Protein AF-A0A8D8PVN8-F1 (afdb_monomer_lite)

Secondary structure (DSSP, 8-state):
-HHHHHHHHHHHHHHHHHHHHHH-TTS-HHHHHHHTT-------HHHHHHHHHHHT---SSHHHHHHHHHH---SSSPPPP---HHHHHHHHHH-TT----S-------------TT-THHHHHHHHHHHHHHTTHHHHHHHHHHHS-TT------GGGGSSS--HHHHHHHHHHHHHHHHHHHHHHHHHHHHHHHH-HHHHHHHHHHHHHHHHHHHHHHHHHHHHHHHHHHHHHHTTSSSS------------

pLDDT: mean 79.77, std 16.35, range [36.5, 97.56]

Organism: NCBI:txid428564

Radius of gyration: 53.45 Å; chains: 1; bounding box: 132×106×139 Å

InterPro domains:
  IPR001320 Ionotropic glutamate receptor, C-terminal [SM00079] (2-147)
  IPR015683 Ionotropic glutamate receptor [PTHR18966] (47-208)

Sequence (254 aa):
MTYFQRMADIEGRFYEIWKDMSLNDSLSDVERAKLAVWDYPVSDKYTKMWQAMKEAKLPNTLDEAVQRVRDSKSSSEGFGYLGDATDIRYLVMTNCDLQMVGDEFSRKPYAIAVQQGSPLKDQFNNAILLLLNKRKLEKLKETWWNQNPEKKKCDKQDNQTDGISIHNIGGVFIVIFVGIALACVTLAFEYWWYKYKNPQLNEFAANKQNIDEFNRKMKISAISDFENVRNRHHYQSNFSKKGSLPPVSDQWLQ

Foldseek 3Di:
DVPLVVVLVVVVVVVVVLCCLQVVPVDDPVSNVVSPPDPDPPPSVSNVVVVVCVVVDDDPDPVVLVVQQVVQPDPVPGDDDDDDPVVLLVCVQLDVVDDDDDDDPDDDDDDDDDDPPDPVVVVVVVVVVVCVVVCVVVVVVCCVNVVDPSGDDHPPPVVVPPDDDCVNCVVVVVVVVVVVVVVVVVVVVVVVCCVVVPPPVVVVVVVVVVVVVVVVVVVVVVVVVVVVVVVVVVVVVVVPPDDDDDDDDDDDDD

Structure (mmCIF, N/CA/C/O backbone):
data_AF-A0A8D8PVN8-F1
#
_entry.id   AF-A0A8D8PVN8-F1
#
loop_
_atom_site.group_PDB
_atom_site.id
_atom_site.type_symbol
_atom_site.label_atom_id
_atom_site.label_alt_id
_atom_site.label_comp_id
_atom_site.label_asym_id
_atom_site.label_entity_id
_atom_site.label_seq_id
_atom_site.pdbx_PDB_ins_code
_atom_site.Cartn_x
_atom_site.Cartn_y
_atom_site.Cartn_z
_atom_site.occupancy
_atom_site.B_iso_or_equiv
_atom_site.auth_seq_id
_atom_site.auth_comp_id
_atom_site.auth_asym_id
_atom_site.auth_atom_id
_atom_site.pdbx_PDB_model_num
ATOM 1 N N . MET A 1 1 ? 8.095 -9.278 -8.856 1.00 69.94 1 MET A N 1
ATOM 2 C CA . MET A 1 1 ? 9.178 -8.917 -7.904 1.00 69.94 1 MET A CA 1
ATOM 3 C C . MET A 1 1 ? 10.497 -8.431 -8.527 1.00 69.94 1 MET A C 1
ATOM 5 O O . MET A 1 1 ? 11.407 -8.070 -7.792 1.00 69.94 1 MET A O 1
ATOM 9 N N . THR A 1 2 ? 10.621 -8.307 -9.853 1.00 84.94 2 THR A N 1
ATOM 10 C CA . THR A 1 2 ? 11.872 -7.872 -10.520 1.00 84.94 2 THR A CA 1
ATOM 11 C C . THR A 1 2 ? 12.309 -6.433 -10.211 1.00 84.94 2 THR A C 1
ATOM 13 O O . THR A 1 2 ? 13.460 -6.085 -10.453 1.00 84.94 2 THR A O 1
ATOM 16 N N . TYR A 1 3 ? 11.416 -5.591 -9.679 1.00 88.62 3 TYR A N 1
ATOM 17 C CA . TYR A 1 3 ? 11.728 -4.211 -9.295 1.00 88.62 3 TYR A CA 1
ATOM 18 C C . TYR A 1 3 ? 12.816 -4.146 -8.215 1.00 88.62 3 TYR A C 1
ATOM 20 O O . TYR A 1 3 ? 13.859 -3.542 -8.441 1.00 88.62 3 TYR A O 1
ATOM 28 N N . PHE A 1 4 ? 12.604 -4.818 -7.079 1.00 90.44 4 PHE A N 1
ATOM 29 C CA . PHE A 1 4 ? 13.535 -4.782 -5.949 1.00 90.44 4 PHE A CA 1
ATOM 30 C C . PHE A 1 4 ? 14.872 -5.438 -6.272 1.00 90.44 4 PHE A C 1
ATOM 32 O O . PHE A 1 4 ? 15.910 -4.915 -5.891 1.00 90.44 4 PHE A O 1
ATOM 39 N N . GLN A 1 5 ? 14.855 -6.519 -7.055 1.00 91.88 5 GLN A N 1
ATOM 40 C CA . GLN A 1 5 ? 16.078 -7.140 -7.553 1.00 91.88 5 GLN A CA 1
ATOM 41 C C . GLN A 1 5 ? 16.911 -6.165 -8.394 1.00 91.88 5 GLN A C 1
ATOM 43 O O . GLN A 1 5 ? 18.120 -6.083 -8.210 1.00 91.88 5 GLN A O 1
ATOM 48 N N . ARG A 1 6 ? 16.277 -5.417 -9.309 1.00 92.81 6 ARG A N 1
ATOM 49 C CA . ARG A 1 6 ? 16.977 -4.424 -10.136 1.00 92.81 6 ARG A CA 1
ATOM 50 C C . ARG A 1 6 ? 17.489 -3.256 -9.306 1.00 92.81 6 ARG A C 1
ATOM 52 O O . ARG A 1 6 ? 18.604 -2.820 -9.534 1.00 92.81 6 ARG A O 1
ATOM 59 N N . MET A 1 7 ? 16.696 -2.759 -8.358 1.00 91.44 7 MET A N 1
ATOM 60 C CA . MET A 1 7 ? 17.130 -1.668 -7.481 1.00 91.44 7 MET A CA 1
ATOM 61 C C . MET A 1 7 ? 18.317 -2.083 -6.606 1.00 91.44 7 MET A C 1
ATOM 63 O O . MET A 1 7 ? 19.267 -1.320 -6.497 1.00 91.44 7 MET A O 1
ATOM 67 N N . ALA A 1 8 ? 18.306 -3.303 -6.062 1.00 92.69 8 ALA A N 1
ATOM 68 C CA . ALA A 1 8 ? 19.438 -3.849 -5.317 1.00 92.69 8 ALA A CA 1
ATOM 69 C C . ALA A 1 8 ? 20.689 -4.037 -6.201 1.00 92.69 8 ALA A C 1
ATOM 71 O O . ALA A 1 8 ? 21.786 -3.700 -5.774 1.00 92.69 8 ALA A O 1
ATOM 72 N N . ASP A 1 9 ? 20.543 -4.518 -7.446 1.00 92.88 9 ASP A N 1
ATOM 73 C CA . ASP A 1 9 ? 21.675 -4.618 -8.390 1.00 92.88 9 ASP A CA 1
ATOM 74 C C . ASP A 1 9 ? 22.255 -3.238 -8.732 1.00 92.88 9 ASP A C 1
ATOM 76 O O . ASP A 1 9 ? 23.467 -3.064 -8.811 1.00 92.88 9 ASP A O 1
ATOM 80 N N . ILE A 1 10 ? 21.389 -2.237 -8.897 1.00 91.19 10 ILE A N 1
ATOM 81 C CA . ILE A 1 10 ? 21.792 -0.854 -9.158 1.00 91.19 10 ILE A CA 1
ATOM 82 C C . ILE A 1 10 ? 22.534 -0.264 -7.951 1.00 91.19 10 ILE A C 1
ATOM 84 O O . ILE A 1 10 ? 23.607 0.302 -8.143 1.00 91.19 10 ILE A O 1
ATOM 88 N N . GLU A 1 11 ? 22.012 -0.422 -6.729 1.00 90.25 11 GLU A N 1
ATOM 89 C CA . GLU A 1 11 ? 22.706 -0.005 -5.498 1.00 90.25 11 GLU A CA 1
ATOM 90 C C . GLU A 1 11 ? 24.090 -0.659 -5.398 1.00 90.25 11 GLU A C 1
ATOM 92 O O . GLU A 1 11 ? 25.082 0.039 -5.189 1.00 90.25 11 GLU A O 1
ATOM 97 N N . GLY A 1 12 ? 24.174 -1.972 -5.637 1.00 88.81 12 GLY A N 1
ATOM 98 C CA . GLY A 1 12 ? 25.439 -2.705 -5.635 1.00 88.81 12 GLY A CA 1
ATOM 99 C C . GLY A 1 12 ? 26.424 -2.193 -6.689 1.00 88.81 12 GLY A C 1
ATOM 100 O O . GLY A 1 12 ? 27.595 -1.985 -6.390 1.00 88.81 12 GLY A O 1
ATOM 101 N N . ARG A 1 13 ? 25.962 -1.909 -7.912 1.00 88.94 13 ARG A N 1
ATOM 102 C CA . ARG A 1 13 ? 26.812 -1.328 -8.966 1.00 88.94 13 ARG A CA 1
ATOM 103 C C . ARG A 1 13 ? 27.322 0.059 -8.600 1.00 88.94 13 ARG A C 1
ATOM 105 O O . ARG A 1 13 ? 28.493 0.340 -8.828 1.00 88.94 13 ARG A O 1
ATOM 112 N N . PHE A 1 14 ? 26.471 0.921 -8.049 1.00 86.62 14 PHE A N 1
ATOM 113 C CA . PHE A 1 14 ? 26.904 2.246 -7.610 1.00 86.62 14 PHE A CA 1
ATOM 114 C C . PHE A 1 14 ? 27.913 2.165 -6.465 1.00 86.62 14 PHE A C 1
ATOM 116 O O . PHE A 1 14 ? 28.892 2.908 -6.479 1.00 86.62 14 PHE A O 1
ATOM 123 N N . TYR A 1 15 ? 27.722 1.231 -5.530 1.00 84.25 15 TYR A N 1
ATOM 124 C CA . TYR A 1 15 ? 28.690 0.961 -4.471 1.00 84.25 15 TYR A CA 1
ATOM 125 C C . TYR A 1 15 ? 30.052 0.537 -5.038 1.00 84.25 15 TYR A C 1
ATOM 127 O O . TYR A 1 15 ? 31.077 1.096 -4.655 1.00 84.25 15 TYR A O 1
ATOM 135 N N . GLU A 1 16 ? 30.073 -0.392 -5.997 1.00 84.69 16 GLU A N 1
ATOM 136 C CA . GLU A 1 16 ? 31.310 -0.835 -6.652 1.00 84.69 16 GLU A CA 1
ATOM 137 C C . GLU A 1 16 ? 32.007 0.298 -7.421 1.00 84.69 16 GLU A C 1
ATOM 139 O O . GLU A 1 16 ? 33.221 0.449 -7.315 1.00 84.69 16 GLU A O 1
ATOM 144 N N . ILE A 1 17 ? 31.250 1.135 -8.140 1.00 84.50 17 ILE A N 1
ATOM 145 C CA . ILE A 1 17 ? 31.788 2.305 -8.854 1.00 84.50 17 ILE A CA 1
ATOM 146 C C . ILE A 1 17 ? 32.397 3.311 -7.870 1.00 84.50 17 ILE A C 1
ATOM 148 O O . ILE A 1 17 ? 33.505 3.795 -8.085 1.00 84.50 17 ILE A O 1
ATOM 152 N N . TRP A 1 18 ? 31.696 3.620 -6.776 1.00 79.94 18 TRP A N 1
ATOM 153 C CA . TRP A 1 18 ? 32.213 4.507 -5.734 1.00 79.94 18 TRP A CA 1
ATOM 154 C C . TRP A 1 18 ? 33.486 3.947 -5.092 1.00 79.94 18 TRP A C 1
ATOM 156 O O . TRP A 1 18 ? 34.461 4.678 -4.904 1.00 79.94 18 TRP A O 1
ATOM 166 N N . LYS A 1 19 ? 33.502 2.645 -4.802 1.00 79.00 19 LYS A N 1
ATOM 167 C CA . LYS A 1 19 ? 34.656 1.943 -4.238 1.00 79.00 19 LYS A CA 1
ATOM 168 C C . LYS A 1 19 ? 35.871 2.030 -5.165 1.00 79.00 19 LYS A C 1
ATOM 170 O O . LYS A 1 19 ? 36.956 2.348 -4.694 1.00 79.00 19 LYS A O 1
ATOM 175 N N . ASP A 1 20 ? 35.693 1.807 -6.466 1.00 81.00 20 ASP A N 1
ATOM 176 C CA . ASP A 1 20 ? 36.777 1.920 -7.450 1.00 81.00 20 ASP A CA 1
ATOM 177 C C . ASP A 1 20 ? 37.286 3.366 -7.571 1.00 81.00 20 ASP A C 1
ATOM 179 O O . ASP A 1 20 ? 38.482 3.611 -7.501 1.00 81.00 20 ASP A O 1
ATOM 183 N N . MET A 1 21 ? 36.404 4.367 -7.632 1.00 74.00 21 MET A N 1
ATOM 184 C CA . MET A 1 21 ? 36.834 5.773 -7.700 1.00 74.00 21 MET A CA 1
ATOM 185 C C . MET A 1 21 ? 37.569 6.259 -6.440 1.00 74.00 21 MET A C 1
ATOM 187 O O . MET A 1 21 ? 38.409 7.153 -6.536 1.00 74.00 21 MET A O 1
ATOM 191 N N . SER A 1 22 ? 37.240 5.714 -5.264 1.00 72.12 22 SER A N 1
ATOM 192 C CA . SER A 1 22 ? 37.797 6.155 -3.977 1.00 72.12 22 SER A CA 1
ATOM 193 C C . SER A 1 22 ? 39.044 5.382 -3.540 1.00 72.12 22 SER A C 1
ATOM 195 O O . SER A 1 22 ? 39.928 5.978 -2.927 1.00 72.12 22 SER A O 1
ATOM 197 N N . LEU A 1 23 ? 39.134 4.084 -3.852 1.00 71.75 23 LEU A N 1
ATOM 198 C CA . LEU A 1 23 ? 40.207 3.191 -3.391 1.00 71.75 23 LEU A CA 1
ATOM 199 C C . LEU A 1 23 ? 41.198 2.785 -4.491 1.00 71.75 23 LEU A C 1
ATOM 201 O O . LEU A 1 23 ? 42.119 2.015 -4.224 1.00 71.75 23 LEU A O 1
ATOM 205 N N . ASN A 1 24 ? 41.030 3.255 -5.728 1.00 73.00 24 ASN A N 1
ATOM 206 C CA . ASN A 1 24 ? 41.977 2.949 -6.794 1.00 73.00 24 ASN A CA 1
ATOM 207 C C . ASN A 1 24 ? 43.274 3.774 -6.650 1.00 73.00 24 ASN A C 1
ATOM 209 O O . ASN A 1 24 ? 43.326 4.976 -6.925 1.00 73.00 24 ASN A O 1
ATOM 213 N N . ASP A 1 25 ? 44.345 3.090 -6.237 1.00 66.38 25 ASP A N 1
ATOM 214 C CA . ASP A 1 25 ? 45.683 3.646 -5.987 1.00 66.38 25 ASP A CA 1
ATOM 215 C C . ASP A 1 25 ? 46.488 3.983 -7.251 1.00 66.38 25 ASP A C 1
ATOM 217 O O . ASP A 1 25 ? 47.560 4.578 -7.158 1.00 66.38 25 ASP A O 1
ATOM 221 N N . SER A 1 26 ? 45.982 3.636 -8.439 1.00 76.50 26 SER A N 1
ATOM 222 C CA . SER A 1 26 ? 46.652 3.942 -9.712 1.00 76.50 26 SER A CA 1
ATOM 223 C C . SER A 1 26 ? 46.432 5.377 -10.217 1.00 76.50 26 SER A C 1
ATOM 225 O O . SER A 1 26 ? 47.079 5.788 -11.180 1.00 76.50 26 SER A O 1
ATOM 227 N N . LEU A 1 27 ? 45.543 6.146 -9.577 1.00 70.62 27 LEU A N 1
ATOM 228 C CA . LEU A 1 27 ? 45.218 7.529 -9.942 1.00 70.62 27 LEU A CA 1
ATOM 229 C C . LEU A 1 27 ? 46.193 8.536 -9.312 1.00 70.62 27 LEU A C 1
ATOM 231 O O . LEU A 1 27 ? 46.575 8.400 -8.149 1.00 70.62 27 LEU A O 1
ATOM 235 N N . SER A 1 2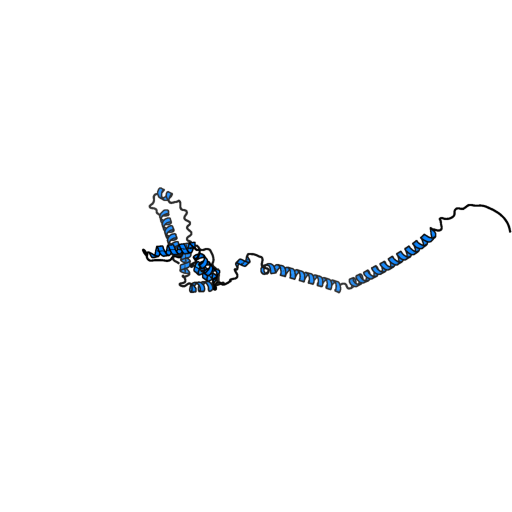8 ? 46.560 9.586 -10.058 1.00 75.56 28 SER A N 1
ATOM 236 C CA . SER A 1 28 ? 47.400 10.668 -9.525 1.00 75.56 28 SER A CA 1
ATOM 237 C C . SER A 1 28 ? 46.660 11.491 -8.460 1.00 75.56 28 SER A C 1
ATOM 239 O O . SER A 1 28 ? 45.435 11.623 -8.499 1.00 75.56 28 SER A O 1
ATOM 241 N N . ASP A 1 29 ? 47.390 12.110 -7.525 1.00 72.94 29 ASP A N 1
ATOM 242 C CA . ASP A 1 29 ? 46.793 12.868 -6.410 1.00 72.94 29 ASP A CA 1
ATOM 243 C C . ASP A 1 29 ? 45.851 13.999 -6.874 1.00 72.94 29 ASP A C 1
ATOM 245 O O . ASP A 1 29 ? 44.859 14.308 -6.213 1.00 72.94 29 ASP A O 1
ATOM 249 N N . VAL A 1 30 ? 46.113 14.581 -8.051 1.00 76.25 30 VAL A N 1
ATOM 250 C CA . VAL A 1 30 ? 45.282 15.635 -8.660 1.00 76.25 30 VAL A CA 1
ATOM 251 C C . VAL A 1 30 ? 43.980 15.075 -9.245 1.00 76.25 30 VAL A C 1
ATOM 253 O O . VAL A 1 30 ? 42.943 15.737 -9.192 1.00 76.25 30 VAL A O 1
ATOM 256 N N . GLU A 1 31 ? 44.008 13.866 -9.804 1.00 74.12 31 GLU A N 1
ATOM 257 C CA . GLU A 1 31 ? 42.817 13.179 -10.324 1.00 74.12 31 GLU A CA 1
ATOM 258 C C . GLU A 1 31 ? 41.945 12.663 -9.181 1.00 74.12 31 GLU A C 1
ATOM 260 O O . GLU A 1 31 ? 40.728 12.848 -9.202 1.00 74.12 31 GLU A O 1
ATOM 265 N N . ARG A 1 32 ? 42.576 12.132 -8.129 1.00 69.44 32 ARG A N 1
ATOM 266 C CA . ARG A 1 32 ? 41.912 11.717 -6.891 1.00 69.44 32 ARG A CA 1
ATOM 267 C C . ARG A 1 32 ? 41.195 12.891 -6.215 1.00 69.44 32 ARG A C 1
ATOM 269 O O . ARG A 1 32 ? 40.030 12.768 -5.845 1.00 69.44 32 ARG A O 1
ATOM 276 N N . ALA A 1 33 ? 41.836 14.060 -6.133 1.00 69.81 33 ALA A N 1
ATOM 277 C CA . ALA A 1 33 ? 41.239 15.264 -5.546 1.00 69.81 33 ALA A CA 1
ATOM 278 C C . ALA A 1 33 ? 40.006 15.779 -6.317 1.00 69.81 33 ALA A C 1
ATOM 280 O O . ALA A 1 33 ? 39.096 16.342 -5.712 1.00 69.81 33 ALA A O 1
ATOM 281 N N . LYS A 1 34 ? 39.938 15.561 -7.640 1.00 68.56 34 LYS A N 1
ATOM 282 C CA . LYS A 1 34 ? 38.762 15.909 -8.463 1.00 68.56 34 LYS A CA 1
ATOM 283 C C . LYS A 1 34 ? 37.580 14.954 -8.264 1.00 68.56 34 LYS A C 1
ATOM 285 O O . LYS A 1 34 ? 36.451 15.331 -8.566 1.00 68.56 34 LYS A O 1
ATOM 290 N N . LEU A 1 35 ? 37.836 13.742 -7.773 1.00 69.06 35 LEU A N 1
ATOM 291 C CA . LEU A 1 35 ? 36.833 12.699 -7.533 1.00 69.06 35 LEU A CA 1
ATOM 292 C C . LEU A 1 35 ? 36.341 12.663 -6.075 1.00 69.06 35 LEU A C 1
ATOM 294 O O . LEU A 1 35 ? 35.269 12.124 -5.807 1.00 69.06 35 LEU A O 1
ATOM 298 N N . ALA A 1 36 ? 37.070 13.290 -5.147 1.00 60.78 36 ALA A N 1
ATOM 299 C CA . ALA A 1 36 ? 36.822 13.284 -3.700 1.00 60.78 36 ALA A CA 1
ATOM 300 C C . ALA A 1 36 ? 35.580 14.078 -3.220 1.00 60.78 36 ALA A C 1
ATOM 302 O O . ALA A 1 36 ? 35.466 14.383 -2.038 1.00 60.78 36 ALA A O 1
ATOM 303 N N . VAL A 1 37 ? 34.645 14.429 -4.110 1.00 58.94 37 VAL A N 1
ATOM 304 C CA . VAL A 1 37 ? 33.483 15.297 -3.807 1.00 58.94 37 VAL A CA 1
ATOM 305 C C . VAL A 1 37 ? 32.184 14.506 -3.581 1.00 58.94 37 VAL A C 1
ATOM 307 O O . VAL A 1 37 ? 31.113 15.086 -3.430 1.00 58.94 37 VAL A O 1
ATOM 310 N N . TRP A 1 38 ? 32.244 13.177 -3.499 1.00 62.06 38 TRP A N 1
ATOM 311 C CA . TRP A 1 38 ? 31.067 12.374 -3.169 1.00 62.06 38 TRP A CA 1
ATOM 312 C C . TRP A 1 38 ? 31.170 11.812 -1.752 1.00 62.06 38 TRP A C 1
ATOM 314 O O . TRP A 1 38 ? 31.685 10.713 -1.545 1.00 62.06 38 TRP A O 1
ATOM 324 N N . ASP A 1 39 ? 30.604 12.543 -0.787 1.00 54.31 39 ASP A N 1
ATOM 325 C CA . ASP A 1 39 ? 30.014 11.908 0.391 1.00 54.31 39 ASP A CA 1
ATOM 326 C C . ASP A 1 39 ? 28.935 10.963 -0.140 1.00 54.31 39 ASP A C 1
ATOM 328 O O . ASP A 1 39 ? 27.880 11.403 -0.599 1.00 54.31 39 ASP A O 1
ATOM 332 N N . TYR A 1 40 ? 29.214 9.663 -0.161 1.00 60.59 40 TYR A N 1
ATOM 333 C CA . TYR A 1 40 ? 28.256 8.659 -0.608 1.00 60.59 40 TYR A CA 1
ATOM 334 C C . TYR A 1 40 ? 27.620 7.974 0.603 1.00 60.59 40 TYR A C 1
ATOM 336 O O . TYR A 1 40 ? 28.105 6.936 1.051 1.00 60.59 40 TYR A O 1
ATOM 344 N N . PRO A 1 41 ? 26.508 8.502 1.143 1.00 62.22 41 PRO A N 1
ATOM 345 C CA . PRO A 1 41 ? 25.634 7.748 2.012 1.00 62.22 41 PRO A CA 1
ATOM 346 C C . PRO A 1 41 ? 24.457 7.236 1.175 1.00 62.22 41 PRO A C 1
ATOM 348 O O . PRO A 1 41 ? 23.313 7.636 1.399 1.00 62.22 41 PRO A O 1
ATOM 351 N N . VAL A 1 42 ? 24.687 6.360 0.188 1.00 62.69 42 VAL A N 1
ATOM 352 C CA . VAL A 1 42 ? 23.555 5.546 -0.277 1.00 62.69 42 VAL A CA 1
ATOM 353 C C . VAL A 1 42 ? 23.237 4.595 0.853 1.00 62.69 42 VAL A C 1
ATOM 355 O O . VAL A 1 42 ? 23.999 3.699 1.194 1.00 62.69 42 VAL A O 1
ATOM 358 N N . SER A 1 43 ? 22.098 4.839 1.482 1.00 70.56 43 SER A N 1
ATOM 359 C CA . SER A 1 43 ? 21.474 3.840 2.323 1.00 70.56 43 SER A CA 1
ATOM 360 C C . SER A 1 43 ? 21.290 2.569 1.489 1.00 70.56 43 SER A C 1
ATOM 362 O O . SER A 1 43 ? 20.607 2.645 0.469 1.00 70.56 43 SER A O 1
ATOM 364 N N . ASP A 1 44 ? 21.829 1.429 1.937 1.00 82.31 44 ASP A N 1
ATOM 365 C CA . ASP A 1 44 ? 21.608 0.086 1.357 1.00 82.31 44 ASP A CA 1
ATOM 366 C C . ASP A 1 44 ? 20.160 -0.386 1.566 1.00 82.31 44 ASP A C 1
ATOM 368 O O . ASP A 1 44 ? 19.873 -1.424 2.175 1.00 82.31 44 ASP A O 1
ATOM 372 N N . LYS A 1 45 ? 19.204 0.442 1.158 1.00 89.19 45 LYS A N 1
ATOM 373 C CA . LYS A 1 45 ? 17.796 0.279 1.474 1.00 89.19 45 LYS A CA 1
ATOM 374 C C . LYS A 1 45 ? 17.238 -0.874 0.661 1.00 89.19 45 LYS A C 1
ATOM 376 O O . LYS A 1 45 ? 16.666 -1.801 1.235 1.00 89.19 45 LYS A O 1
ATOM 381 N N . TYR A 1 46 ? 17.404 -0.840 -0.660 1.00 91.06 46 TYR A N 1
ATOM 382 C CA . TYR A 1 46 ? 16.849 -1.872 -1.528 1.00 91.06 46 TYR A CA 1
ATOM 383 C C . TYR A 1 46 ? 17.605 -3.191 -1.399 1.00 91.06 46 TYR A C 1
ATOM 385 O O . TYR A 1 46 ? 16.977 -4.246 -1.473 1.00 91.06 46 TYR A O 1
ATOM 393 N N . THR A 1 47 ? 18.905 -3.146 -1.119 1.00 91.25 47 THR A N 1
ATOM 394 C CA . THR A 1 47 ? 19.739 -4.325 -0.864 1.00 91.25 47 THR A CA 1
ATOM 395 C C . THR A 1 47 ? 19.269 -5.080 0.380 1.00 91.25 47 THR A C 1
ATOM 397 O O . THR A 1 47 ? 18.957 -6.270 0.287 1.00 91.25 47 THR A O 1
ATOM 400 N N . LYS A 1 48 ? 19.100 -4.389 1.518 1.00 92.44 48 LYS A N 1
ATOM 401 C CA . LYS A 1 48 ? 18.578 -4.998 2.756 1.00 92.44 48 LYS A CA 1
ATOM 402 C C . LYS A 1 48 ? 17.147 -5.506 2.590 1.00 92.44 48 LYS A C 1
ATOM 404 O O . LYS A 1 48 ? 16.842 -6.626 2.993 1.00 92.44 48 LYS A O 1
ATOM 409 N N . MET A 1 49 ? 16.275 -4.724 1.948 1.00 91.62 49 MET A N 1
ATOM 410 C CA . MET A 1 49 ? 14.898 -5.151 1.670 1.00 91.62 49 MET A CA 1
ATOM 411 C C . MET A 1 49 ? 14.858 -6.407 0.793 1.00 91.62 49 MET A C 1
ATOM 413 O O . MET A 1 49 ? 14.084 -7.325 1.053 1.00 91.62 49 MET A O 1
ATOM 417 N N . TRP A 1 50 ? 15.683 -6.465 -0.253 1.00 92.50 50 TRP A N 1
ATOM 418 C CA . TRP A 1 50 ? 15.743 -7.610 -1.156 1.00 92.50 50 TRP A CA 1
ATOM 419 C C . TRP A 1 50 ? 16.278 -8.864 -0.472 1.00 92.50 50 TRP A C 1
ATOM 421 O O . TRP A 1 50 ? 15.747 -9.951 -0.700 1.00 92.50 50 TRP A O 1
ATOM 431 N N . GLN A 1 51 ? 17.277 -8.718 0.397 1.00 92.69 51 GLN A N 1
ATOM 432 C CA . GLN A 1 51 ? 17.764 -9.816 1.221 1.00 92.69 51 GLN A CA 1
ATOM 433 C C . GLN A 1 51 ? 16.657 -10.353 2.142 1.00 92.69 51 GLN A C 1
ATOM 435 O O . GLN A 1 51 ? 16.369 -11.548 2.097 1.00 92.69 51 GLN A O 1
ATOM 440 N N . ALA A 1 52 ? 15.953 -9.474 2.861 1.00 91.75 52 ALA A N 1
ATOM 441 C CA . ALA A 1 52 ? 14.828 -9.863 3.713 1.00 91.75 52 ALA A CA 1
ATOM 442 C C . ALA A 1 52 ? 13.702 -10.558 2.919 1.00 91.75 52 ALA A C 1
ATOM 444 O O . ALA A 1 52 ? 13.154 -11.565 3.358 1.00 91.75 52 ALA A O 1
ATOM 445 N N . MET A 1 53 ? 13.391 -10.085 1.705 1.00 91.25 53 MET A N 1
ATOM 446 C CA . MET A 1 53 ? 12.411 -10.735 0.821 1.00 91.25 53 MET A CA 1
ATOM 447 C C . MET A 1 53 ? 12.829 -12.146 0.388 1.00 91.25 53 MET A C 1
ATOM 449 O O . MET A 1 53 ? 11.971 -13.016 0.226 1.00 91.25 53 MET A O 1
ATOM 453 N N . LYS A 1 54 ? 14.130 -12.390 0.183 1.00 91.06 54 LYS A N 1
ATOM 454 C CA . LYS A 1 54 ? 14.644 -13.731 -0.128 1.00 91.06 54 LYS A CA 1
ATOM 455 C C . LYS A 1 54 ? 14.555 -14.659 1.077 1.00 91.06 54 LYS A C 1
ATOM 457 O O . LYS A 1 54 ? 14.120 -15.797 0.920 1.00 91.06 54 LYS A O 1
ATOM 462 N N . GLU A 1 55 ? 14.941 -14.169 2.252 1.00 91.06 55 GLU A N 1
ATOM 463 C CA . GLU A 1 55 ? 14.883 -14.916 3.513 1.00 91.06 55 GLU A CA 1
ATOM 464 C C . GLU A 1 55 ? 13.437 -15.302 3.867 1.00 91.06 55 GLU A C 1
ATOM 466 O O . GLU A 1 55 ? 13.168 -16.457 4.197 1.00 91.06 55 GLU A O 1
ATOM 471 N N . ALA A 1 56 ? 12.488 -14.377 3.683 1.00 87.38 56 ALA A N 1
ATOM 472 C CA . ALA A 1 56 ? 11.063 -14.587 3.953 1.00 87.38 56 ALA A CA 1
ATOM 473 C C . ALA A 1 56 ? 10.335 -15.488 2.932 1.00 87.38 56 ALA A C 1
ATOM 475 O O . ALA A 1 56 ? 9.211 -15.911 3.194 1.00 87.38 56 ALA A O 1
ATOM 476 N N . LYS A 1 57 ? 10.968 -15.805 1.791 1.00 89.31 57 LYS A N 1
ATOM 477 C CA . LYS A 1 57 ? 10.415 -16.548 0.640 1.00 89.31 57 LYS A CA 1
ATOM 478 C C . LYS A 1 57 ? 9.170 -15.910 0.012 1.00 89.31 57 LYS A C 1
ATOM 480 O O . LYS A 1 57 ? 8.093 -15.821 0.599 1.00 89.31 57 LYS A O 1
ATOM 485 N N . LEU A 1 58 ? 9.287 -15.582 -1.270 1.00 88.56 58 LEU A N 1
ATOM 486 C CA . LEU A 1 58 ? 8.198 -15.003 -2.051 1.00 88.56 58 LEU A CA 1
ATOM 487 C C . LEU A 1 58 ? 7.052 -16.018 -2.257 1.00 88.56 58 LEU A C 1
ATOM 489 O O . LEU A 1 58 ? 7.334 -17.174 -2.580 1.00 88.56 58 LEU A O 1
ATOM 493 N N . PRO A 1 59 ? 5.779 -15.616 -2.083 1.00 90.44 59 PRO A N 1
ATOM 494 C CA . PRO A 1 59 ? 4.632 -16.458 -2.420 1.00 90.44 59 PRO A CA 1
ATOM 495 C C . PRO A 1 59 ? 4.510 -16.615 -3.942 1.00 90.44 59 PRO A C 1
ATOM 497 O O . PRO A 1 59 ? 4.850 -15.696 -4.693 1.00 90.44 59 PRO A O 1
ATOM 500 N N . ASN A 1 60 ? 4.020 -17.770 -4.398 1.00 89.31 60 ASN A N 1
ATOM 501 C CA . ASN A 1 60 ? 3.874 -18.047 -5.832 1.00 89.31 60 ASN A CA 1
ATOM 502 C C . ASN A 1 60 ? 2.537 -17.544 -6.384 1.00 89.31 60 ASN A C 1
ATOM 504 O O . ASN A 1 60 ? 2.456 -17.162 -7.552 1.00 89.31 60 ASN A O 1
ATOM 508 N N . THR A 1 61 ? 1.494 -17.543 -5.551 1.00 92.88 61 THR A N 1
ATOM 509 C CA . THR A 1 61 ? 0.142 -17.104 -5.914 1.00 92.88 61 THR A CA 1
ATOM 510 C C . THR A 1 61 ? -0.357 -16.007 -4.978 1.00 92.88 61 THR A C 1
ATOM 512 O O . THR A 1 61 ? 0.118 -15.854 -3.850 1.00 92.88 61 THR A O 1
ATOM 515 N N . LEU A 1 62 ? -1.328 -15.225 -5.457 1.00 91.94 62 LEU A N 1
ATOM 516 C CA . LEU A 1 62 ? -1.949 -14.164 -4.665 1.00 91.94 62 LEU A CA 1
ATOM 517 C C . LEU A 1 62 ? -2.721 -14.738 -3.468 1.00 91.94 62 LEU A C 1
ATOM 519 O O . LEU A 1 62 ? -2.618 -14.207 -2.368 1.00 91.94 62 LEU A O 1
ATOM 523 N N . ASP A 1 63 ? -3.429 -15.852 -3.656 1.00 92.69 63 ASP A N 1
ATOM 524 C CA . ASP A 1 63 ? -4.210 -16.485 -2.587 1.00 92.69 63 ASP A CA 1
ATOM 525 C C . ASP A 1 63 ? -3.318 -17.008 -1.457 1.00 92.69 63 ASP A C 1
ATOM 527 O O . ASP A 1 63 ? -3.618 -16.802 -0.281 1.00 92.69 63 ASP A O 1
ATOM 531 N N . GLU A 1 64 ? -2.180 -17.621 -1.804 1.00 93.25 64 GLU A N 1
ATOM 532 C CA . GLU A 1 64 ? -1.166 -18.041 -0.832 1.00 93.25 64 GLU A CA 1
ATOM 533 C C . GLU A 1 64 ? -0.624 -16.835 -0.055 1.00 93.25 64 GLU A C 1
ATOM 535 O O . GLU A 1 64 ? -0.460 -16.894 1.164 1.00 93.25 64 GLU A O 1
ATOM 540 N N . ALA A 1 65 ? -0.375 -15.717 -0.744 1.00 92.19 65 ALA A N 1
ATOM 541 C CA . ALA A 1 65 ? 0.084 -14.493 -0.103 1.00 92.19 65 ALA A CA 1
ATOM 542 C C . ALA A 1 65 ? -0.944 -13.952 0.901 1.00 92.19 65 ALA A C 1
ATOM 544 O O . ALA A 1 65 ? -0.578 -13.610 2.023 1.00 92.19 65 ALA A O 1
ATOM 545 N N . VAL A 1 66 ? -2.224 -13.914 0.523 1.00 93.19 66 VAL A N 1
ATOM 546 C CA . VAL A 1 66 ? -3.314 -13.452 1.395 1.00 93.19 66 VAL A CA 1
ATOM 547 C C . VAL A 1 66 ? -3.465 -14.355 2.617 1.00 93.19 66 VAL A C 1
ATOM 549 O O . VAL A 1 66 ? -3.642 -13.850 3.724 1.00 93.19 66 VAL A O 1
ATOM 552 N N . GLN A 1 67 ? -3.360 -15.676 2.449 1.00 91.88 67 GLN A N 1
ATOM 553 C CA . GLN A 1 67 ? -3.388 -16.617 3.572 1.00 91.88 67 GLN A CA 1
ATOM 554 C C . GLN A 1 67 ? -2.236 -16.359 4.547 1.00 91.88 67 GLN A C 1
ATOM 556 O O . GLN A 1 67 ? -2.483 -16.175 5.735 1.00 91.88 67 GLN A O 1
ATOM 561 N N . ARG A 1 68 ? -1.002 -16.205 4.050 1.00 91.19 68 ARG A N 1
ATOM 562 C CA . ARG A 1 68 ? 0.160 -15.894 4.901 1.00 91.19 68 ARG A CA 1
ATOM 563 C C . ARG A 1 68 ? 0.000 -14.586 5.677 1.00 91.19 68 ARG A C 1
ATOM 565 O O . ARG A 1 68 ? 0.350 -14.543 6.852 1.00 91.19 68 ARG A O 1
ATOM 572 N N . VAL A 1 69 ? -0.551 -13.542 5.046 1.00 91.69 69 VAL A N 1
ATOM 573 C CA . VAL A 1 69 ? -0.853 -12.265 5.724 1.00 91.69 69 VAL A CA 1
ATOM 574 C C . VAL A 1 69 ? -1.877 -12.470 6.847 1.00 91.69 69 VAL A C 1
ATOM 576 O O . VAL A 1 69 ? -1.721 -11.913 7.930 1.00 91.69 69 VAL A O 1
ATOM 579 N N . ARG A 1 70 ? -2.914 -13.287 6.617 1.00 90.31 70 ARG A N 1
ATOM 580 C CA . ARG A 1 70 ? -3.952 -13.589 7.620 1.00 90.31 70 ARG A CA 1
ATOM 581 C C . ARG A 1 70 ? -3.432 -14.423 8.789 1.00 90.31 70 ARG A C 1
ATOM 583 O O . ARG A 1 70 ? -3.864 -14.215 9.925 1.00 90.31 70 ARG A O 1
ATOM 590 N N . ASP A 1 71 ? -2.524 -15.351 8.513 1.00 89.00 71 ASP A N 1
ATOM 591 C CA . ASP A 1 71 ? -1.915 -16.207 9.529 1.00 89.00 71 ASP A CA 1
ATOM 592 C C . ASP A 1 71 ? -0.963 -15.404 10.431 1.00 89.00 71 ASP A C 1
ATOM 594 O O . ASP A 1 71 ? -0.885 -15.641 11.641 1.00 89.00 71 ASP A O 1
ATOM 598 N N . SER A 1 72 ? -0.291 -14.388 9.879 1.00 82.56 72 SER A N 1
ATOM 599 C CA . SER A 1 72 ? 0.599 -13.501 10.627 1.00 82.56 72 SER A CA 1
ATOM 600 C C . SER A 1 72 ? -0.170 -12.381 11.345 1.00 82.56 72 SER A C 1
ATOM 602 O O . SER A 1 72 ? -0.313 -11.270 10.842 1.00 82.56 72 SER A O 1
ATOM 604 N N . LYS A 1 73 ? -0.671 -12.659 12.554 1.00 69.31 73 LYS A N 1
ATOM 605 C CA . LYS A 1 73 ? -1.453 -11.684 13.347 1.00 69.31 73 LYS A CA 1
ATOM 606 C C . LYS A 1 73 ? -0.622 -10.679 14.155 1.00 69.31 73 LYS A C 1
ATOM 608 O O . LYS A 1 73 ? -1.193 -9.744 14.711 1.00 69.31 73 LYS A O 1
ATOM 613 N N . SER A 1 74 ? 0.690 -10.881 14.281 1.00 70.75 74 SER A N 1
ATOM 614 C CA . SER A 1 74 ? 1.546 -10.032 15.122 1.00 70.75 74 SER A CA 1
ATOM 615 C C . SER A 1 74 ? 2.200 -8.910 14.321 1.00 70.75 74 SER A C 1
ATOM 617 O O . SER A 1 74 ? 2.752 -9.161 13.258 1.00 70.75 74 SER A O 1
ATOM 619 N N . SER A 1 75 ? 2.217 -7.687 14.856 1.00 62.50 75 SER A N 1
ATOM 620 C CA . SER A 1 75 ? 2.889 -6.533 14.237 1.00 62.50 75 SER A CA 1
ATOM 621 C C . SER A 1 75 ? 4.422 -6.619 14.270 1.00 62.50 75 SER A C 1
ATOM 623 O O . SER A 1 75 ? 5.080 -5.918 13.508 1.00 62.50 75 SER A O 1
ATOM 625 N N . SER A 1 76 ? 5.002 -7.446 15.151 1.00 63.72 76 SER A N 1
ATOM 626 C CA . SER A 1 76 ? 6.461 -7.577 15.323 1.00 63.72 76 SER A CA 1
ATOM 627 C C . SER A 1 76 ? 7.098 -8.647 14.429 1.00 63.72 76 SER A C 1
ATOM 629 O O . SER A 1 76 ? 8.264 -8.524 14.073 1.00 63.72 76 SER A O 1
ATOM 631 N N . GLU A 1 77 ? 6.334 -9.672 14.048 1.00 70.81 77 GLU A N 1
ATOM 632 C CA . GLU A 1 77 ? 6.746 -10.779 13.160 1.00 70.81 77 GLU A CA 1
ATOM 633 C C . GLU A 1 77 ? 5.778 -10.918 11.969 1.00 70.81 77 GLU A C 1
ATOM 635 O O . GLU A 1 77 ? 5.607 -11.986 11.382 1.00 70.81 77 GLU A O 1
ATOM 640 N N . GLY A 1 78 ? 5.077 -9.829 11.651 1.00 78.50 78 GLY A N 1
ATOM 641 C CA . GLY A 1 78 ? 4.009 -9.805 10.661 1.00 78.50 78 GLY A CA 1
ATOM 642 C C . GLY A 1 78 ? 4.532 -9.980 9.244 1.00 78.50 78 GLY A C 1
ATOM 643 O O . GLY A 1 78 ? 5.564 -9.421 8.871 1.00 78.50 78 GLY A O 1
ATOM 644 N N . PHE A 1 79 ? 3.795 -10.723 8.424 1.00 88.75 79 PHE A N 1
ATOM 645 C CA . PHE A 1 79 ? 4.075 -10.850 7.006 1.00 88.75 79 PHE A CA 1
ATOM 646 C C . PHE A 1 79 ? 3.328 -9.754 6.241 1.00 88.75 79 PHE A C 1
ATOM 648 O O . PHE A 1 79 ? 2.100 -9.681 6.250 1.00 88.75 79 PHE A O 1
ATOM 655 N N . GLY A 1 80 ? 4.083 -8.893 5.561 1.00 89.94 80 GLY A N 1
ATOM 656 C CA . GLY A 1 80 ? 3.547 -7.905 4.632 1.00 89.94 80 GLY A CA 1
ATOM 657 C C . GLY A 1 80 ? 3.660 -8.400 3.195 1.00 89.94 80 GLY A C 1
ATOM 658 O O . GLY A 1 80 ? 4.739 -8.804 2.759 1.00 89.94 80 GLY A O 1
ATOM 659 N N . TYR A 1 81 ? 2.568 -8.331 2.437 1.00 91.81 81 TYR A N 1
ATOM 660 C CA . TYR A 1 81 ? 2.594 -8.632 1.008 1.00 91.81 81 TYR A CA 1
ATOM 661 C C . TYR A 1 81 ? 2.769 -7.362 0.171 1.00 91.81 81 TYR A C 1
ATOM 663 O O . TYR A 1 81 ? 2.055 -6.377 0.355 1.00 91.81 81 TYR A O 1
ATOM 671 N N . LEU A 1 82 ? 3.709 -7.404 -0.777 1.00 91.12 82 LEU A N 1
ATOM 672 C CA . LEU A 1 82 ? 3.920 -6.365 -1.782 1.00 91.12 82 LEU A CA 1
ATOM 673 C C . LEU A 1 82 ? 3.582 -6.931 -3.164 1.00 91.12 82 LEU A C 1
ATOM 675 O O . LEU A 1 82 ? 4.110 -7.970 -3.564 1.00 91.12 82 LEU A O 1
ATOM 679 N N . GLY A 1 83 ? 2.753 -6.210 -3.911 1.00 90.56 83 GLY A N 1
ATOM 680 C CA . GLY A 1 83 ? 2.247 -6.612 -5.220 1.00 90.56 83 GLY A CA 1
ATOM 681 C C . GLY A 1 83 ? 1.729 -5.416 -6.016 1.00 90.56 83 GLY A C 1
ATOM 682 O O . GLY A 1 83 ? 1.996 -4.265 -5.661 1.00 90.56 83 GLY A O 1
ATOM 683 N N . ASP A 1 84 ? 1.003 -5.689 -7.097 1.00 91.62 84 ASP A N 1
ATOM 684 C CA . ASP A 1 84 ? 0.420 -4.638 -7.926 1.00 91.62 84 ASP A CA 1
ATOM 685 C C . ASP A 1 84 ? -0.671 -3.883 -7.155 1.00 91.62 84 ASP A C 1
ATOM 687 O O . ASP A 1 84 ? -1.526 -4.464 -6.481 1.00 91.62 84 ASP A O 1
ATOM 691 N N . ALA A 1 85 ? -0.637 -2.553 -7.252 1.00 92.25 85 ALA A N 1
ATOM 692 C CA . ALA A 1 85 ? -1.500 -1.682 -6.459 1.00 92.25 85 ALA A CA 1
ATOM 693 C C . ALA A 1 85 ? -2.994 -1.923 -6.731 1.00 92.25 85 ALA A C 1
ATOM 695 O O . ALA A 1 85 ? -3.811 -1.833 -5.817 1.00 92.25 85 ALA A O 1
ATOM 696 N N . THR A 1 86 ? -3.360 -2.258 -7.972 1.00 92.31 86 THR A N 1
ATOM 697 C CA . THR A 1 86 ? -4.743 -2.586 -8.345 1.00 92.31 86 THR A CA 1
ATOM 698 C C . THR A 1 86 ? -5.234 -3.856 -7.669 1.00 92.31 86 THR A C 1
ATOM 700 O O . THR A 1 86 ? -6.356 -3.867 -7.170 1.00 92.31 86 THR A O 1
ATOM 703 N N . ASP A 1 87 ? -4.398 -4.889 -7.596 1.00 92.88 87 ASP A N 1
ATOM 704 C CA . ASP A 1 87 ? -4.769 -6.181 -7.016 1.00 92.88 87 ASP A CA 1
ATOM 705 C C . ASP A 1 87 ? -4.965 -6.034 -5.508 1.00 92.88 87 ASP A C 1
ATOM 707 O O . ASP A 1 87 ? -5.994 -6.430 -4.961 1.00 92.88 87 ASP A O 1
ATOM 711 N N . ILE A 1 88 ? -4.033 -5.350 -4.838 1.00 93.75 88 ILE A N 1
ATOM 712 C CA . ILE A 1 88 ? -4.143 -5.047 -3.406 1.00 93.75 88 ILE A CA 1
ATOM 713 C C . ILE A 1 88 ? -5.373 -4.174 -3.135 1.00 93.75 88 ILE A C 1
ATOM 715 O O . ILE A 1 88 ? -6.136 -4.441 -2.207 1.00 93.75 88 ILE A O 1
ATOM 719 N N . ARG A 1 89 ? -5.620 -3.149 -3.960 1.00 92.25 89 ARG A N 1
ATOM 720 C CA . ARG A 1 89 ? -6.807 -2.293 -3.830 1.00 92.25 89 ARG A CA 1
ATOM 721 C C . ARG A 1 89 ? -8.102 -3.087 -3.977 1.00 92.25 89 ARG A C 1
ATOM 723 O O . ARG A 1 89 ? -9.062 -2.801 -3.264 1.00 92.25 89 ARG A O 1
ATOM 730 N N . TYR A 1 90 ? -8.139 -4.061 -4.882 1.00 93.12 90 TYR A N 1
ATOM 731 C CA . TYR A 1 90 ? -9.287 -4.945 -5.052 1.00 93.12 90 TYR A CA 1
ATOM 732 C C . TYR A 1 90 ? -9.497 -5.848 -3.835 1.00 93.12 90 TYR A C 1
ATOM 734 O O . TYR A 1 90 ? -10.618 -5.962 -3.336 1.00 93.12 90 TYR A O 1
ATOM 742 N N . LEU A 1 91 ? -8.420 -6.427 -3.300 1.00 93.25 91 LEU A N 1
ATOM 743 C CA . LEU A 1 91 ? -8.475 -7.248 -2.092 1.00 93.25 91 LEU A CA 1
ATOM 744 C C . LEU A 1 91 ? -9.022 -6.461 -0.898 1.00 93.25 91 LEU A C 1
ATOM 746 O O . LEU A 1 91 ? -9.957 -6.925 -0.257 1.00 93.25 91 LEU A O 1
ATOM 750 N N . VAL A 1 92 ? -8.521 -5.248 -0.654 1.00 92.00 92 VAL A N 1
ATOM 751 C CA . VAL A 1 92 ? -8.998 -4.365 0.432 1.00 92.00 92 VAL A CA 1
ATOM 752 C C . VAL A 1 92 ? -10.440 -3.897 0.200 1.00 92.00 92 VAL A C 1
ATOM 754 O O . VAL A 1 92 ? -11.203 -3.700 1.139 1.00 92.00 92 VAL A O 1
ATOM 757 N N . MET A 1 93 ? -10.859 -3.730 -1.056 1.00 90.75 93 MET A N 1
ATOM 758 C CA . MET A 1 93 ? -12.241 -3.364 -1.381 1.00 90.75 93 MET A CA 1
ATOM 759 C C . MET A 1 93 ? -13.247 -4.490 -1.093 1.00 90.75 93 MET A C 1
ATOM 761 O O . MET A 1 93 ? -14.398 -4.220 -0.745 1.00 90.75 93 MET A O 1
ATOM 765 N N . THR A 1 94 ? -12.831 -5.741 -1.268 1.00 92.31 94 THR A N 1
ATOM 766 C CA . THR A 1 94 ? -13.681 -6.936 -1.132 1.00 92.31 94 THR A CA 1
ATOM 767 C C . THR A 1 94 ? -13.570 -7.598 0.245 1.00 92.31 94 THR A C 1
ATOM 769 O O . THR A 1 94 ? -14.440 -8.384 0.632 1.00 92.31 94 THR A O 1
ATOM 772 N N . ASN A 1 95 ? -12.532 -7.279 1.020 1.00 90.69 95 ASN A N 1
ATOM 773 C CA . ASN A 1 95 ? -12.215 -7.886 2.311 1.00 90.69 95 ASN A CA 1
ATOM 774 C C . ASN A 1 95 ? -11.900 -6.799 3.350 1.00 90.69 95 ASN A C 1
ATOM 776 O O . ASN A 1 95 ? -10.994 -5.999 3.152 1.00 90.69 95 ASN A O 1
ATOM 780 N N . CYS A 1 96 ? -12.636 -6.785 4.467 1.00 89.31 96 CYS A N 1
ATOM 781 C CA . CYS A 1 96 ? -12.478 -5.776 5.527 1.00 89.31 96 CYS A CA 1
ATOM 782 C C . CYS A 1 96 ? -11.384 -6.109 6.551 1.00 89.31 96 CYS A C 1
ATOM 784 O O . CYS A 1 96 ? -11.086 -5.295 7.415 1.00 89.31 96 CYS A O 1
ATOM 786 N N . ASP A 1 97 ? -10.820 -7.312 6.482 1.00 89.44 97 ASP A N 1
ATOM 787 C CA . ASP A 1 97 ? -9.707 -7.789 7.307 1.00 89.44 97 ASP A CA 1
ATOM 788 C C . ASP A 1 97 ? -8.337 -7.337 6.786 1.00 89.44 97 ASP A C 1
ATOM 790 O O . ASP A 1 97 ? -7.339 -7.454 7.493 1.00 89.44 97 ASP A O 1
ATOM 794 N N . LEU A 1 98 ? -8.278 -6.822 5.555 1.00 90.00 98 LEU A N 1
ATOM 795 C CA . LEU A 1 98 ? -7.048 -6.382 4.910 1.00 90.00 98 LEU A CA 1
ATOM 796 C C . LEU A 1 98 ? -7.004 -4.857 4.835 1.00 90.00 98 LEU A C 1
ATOM 798 O O . LEU A 1 98 ? -8.007 -4.202 4.557 1.00 90.00 98 LEU A O 1
ATOM 802 N N . GLN A 1 99 ? -5.810 -4.297 5.009 1.00 89.19 99 GLN A N 1
ATOM 803 C CA . GLN A 1 99 ? -5.555 -2.871 4.843 1.00 89.19 99 GLN A CA 1
ATOM 804 C C . GLN A 1 99 ? -4.344 -2.641 3.943 1.00 89.19 99 GLN A C 1
ATOM 806 O O . GLN A 1 99 ? -3.359 -3.376 3.994 1.00 89.19 99 GLN A O 1
ATOM 811 N N . MET A 1 100 ? -4.425 -1.603 3.115 1.00 90.00 100 MET A N 1
ATOM 812 C CA . MET A 1 100 ? -3.296 -1.116 2.330 1.00 90.00 100 MET A CA 1
ATOM 813 C C . MET A 1 100 ? -2.528 -0.100 3.174 1.00 90.00 100 MET A C 1
ATOM 815 O O . MET A 1 100 ? -3.131 0.823 3.714 1.00 90.00 100 MET A O 1
ATOM 819 N N . VAL A 1 101 ? -1.209 -0.264 3.273 1.00 89.25 101 VAL A N 1
ATOM 820 C CA . VAL A 1 101 ? -0.335 0.633 4.038 1.00 89.25 101 VAL A CA 1
ATOM 821 C C . VAL A 1 101 ? 0.653 1.313 3.096 1.00 89.25 101 VAL A C 1
ATOM 823 O O . VAL A 1 101 ? 1.352 0.641 2.338 1.00 89.25 101 VAL A O 1
ATOM 826 N N . GLY A 1 102 ? 0.739 2.641 3.192 1.00 89.19 102 GLY A N 1
ATOM 827 C CA . GLY A 1 102 ? 1.645 3.466 2.394 1.00 89.19 102 GLY A CA 1
ATOM 828 C C . GLY A 1 102 ? 1.134 3.791 0.988 1.00 89.19 102 GLY A C 1
ATOM 829 O O . GLY A 1 102 ? 0.049 3.378 0.582 1.00 89.19 102 GLY A O 1
ATOM 830 N N . ASP A 1 103 ? 1.947 4.552 0.254 1.00 89.94 103 ASP A N 1
ATOM 831 C CA . ASP A 1 103 ? 1.635 5.030 -1.093 1.00 89.94 103 ASP A CA 1
ATOM 832 C C . ASP A 1 103 ? 2.245 4.158 -2.199 1.00 89.94 103 ASP A C 1
ATOM 834 O O . ASP A 1 103 ? 3.248 3.457 -2.031 1.00 89.94 103 ASP A O 1
ATOM 838 N N . GLU A 1 104 ? 1.668 4.266 -3.395 1.00 90.31 104 GLU A N 1
ATOM 839 C CA . GLU A 1 104 ? 2.188 3.638 -4.608 1.00 90.31 104 GLU A CA 1
ATOM 840 C C . GLU A 1 104 ? 3.552 4.236 -5.007 1.00 90.31 104 GLU A C 1
ATOM 842 O O . GLU A 1 104 ? 3.635 5.369 -5.483 1.00 90.31 104 GLU A O 1
ATOM 847 N N . PHE A 1 105 ? 4.627 3.454 -4.884 1.00 86.06 105 PHE A N 1
ATOM 848 C CA . PHE A 1 105 ? 5.998 3.905 -5.173 1.00 86.06 105 PHE A CA 1
ATOM 849 C C . PHE A 1 105 ? 6.484 3.597 -6.603 1.00 86.06 105 PHE A C 1
ATOM 851 O O . PHE A 1 105 ? 7.471 4.173 -7.055 1.00 86.06 105 PHE A O 1
ATOM 858 N N . SER A 1 106 ? 5.825 2.691 -7.337 1.00 85.69 106 SER A N 1
ATOM 859 C CA . SER A 1 106 ? 6.212 2.311 -8.706 1.00 85.69 106 SER A CA 1
ATOM 860 C C . SER A 1 106 ? 4.997 2.294 -9.628 1.00 85.69 106 SER A C 1
ATOM 862 O O . SER A 1 106 ? 4.373 1.260 -9.858 1.00 85.69 106 SER A O 1
ATOM 864 N N . ARG A 1 107 ? 4.647 3.466 -10.163 1.00 86.75 107 ARG A N 1
ATOM 865 C CA . ARG A 1 107 ? 3.528 3.593 -11.101 1.00 86.75 107 ARG A CA 1
ATOM 866 C C . ARG A 1 107 ? 3.937 3.068 -12.470 1.00 86.75 107 ARG A C 1
ATOM 868 O O . ARG A 1 107 ? 4.788 3.652 -13.138 1.00 86.75 107 ARG A O 1
ATOM 875 N N . LYS A 1 108 ? 3.309 1.973 -12.891 1.00 88.69 108 LYS A N 1
ATOM 876 C CA . LYS A 1 108 ? 3.494 1.377 -14.216 1.00 88.69 108 LYS A CA 1
ATOM 877 C C . LYS A 1 108 ? 2.145 1.325 -14.929 1.00 88.69 108 LYS A C 1
ATOM 879 O O . LYS A 1 108 ? 1.226 0.702 -14.404 1.00 88.69 108 LYS A O 1
ATOM 884 N N . PRO A 1 109 ? 1.989 1.988 -16.084 1.00 89.75 109 PRO A N 1
ATOM 885 C CA . PRO A 1 109 ? 0.729 1.955 -16.810 1.00 89.75 109 PRO A CA 1
ATOM 886 C C . PRO A 1 109 ? 0.523 0.596 -17.490 1.00 89.75 109 PRO A C 1
ATOM 888 O O . PRO A 1 109 ? 1.472 -0.005 -17.995 1.00 89.75 109 PRO A O 1
ATOM 891 N N . TYR A 1 110 ? -0.730 0.145 -17.554 1.00 91.69 110 TYR A N 1
ATOM 892 C CA . TYR A 1 110 ? -1.118 -0.987 -18.393 1.00 91.69 110 TYR A CA 1
ATOM 893 C C . TYR A 1 110 ? -1.125 -0.583 -19.868 1.00 91.69 110 TYR A C 1
ATOM 895 O O . TYR A 1 110 ? -1.539 0.524 -20.219 1.00 91.69 110 TYR A O 1
ATOM 903 N N . ALA A 1 111 ? -0.690 -1.495 -20.734 1.00 92.56 111 ALA A N 1
ATOM 904 C CA . ALA A 1 111 ? -0.637 -1.287 -22.174 1.00 92.56 111 ALA A CA 1
ATOM 905 C C . ALA A 1 111 ? -1.066 -2.553 -22.921 1.00 92.56 111 ALA A C 1
ATOM 907 O O . ALA A 1 111 ? -0.856 -3.669 -22.445 1.00 92.56 111 ALA A O 1
ATOM 908 N N . ILE A 1 112 ? -1.645 -2.371 -24.107 1.00 94.38 112 ILE A N 1
ATOM 909 C CA . ILE A 1 112 ? -1.972 -3.470 -25.018 1.00 94.38 112 ILE A CA 1
ATOM 910 C C . ILE A 1 112 ? -0.748 -3.715 -25.899 1.00 94.38 112 ILE A C 1
ATOM 912 O O . ILE A 1 112 ? -0.324 -2.829 -26.642 1.00 94.38 112 ILE A O 1
ATOM 916 N N . ALA A 1 113 ? -0.172 -4.910 -25.804 1.00 94.56 113 ALA A N 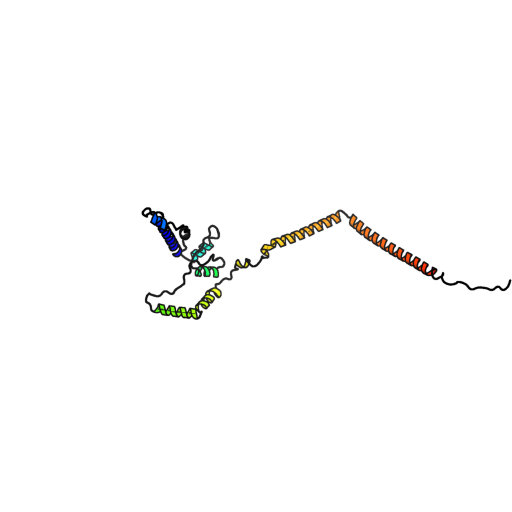1
ATOM 917 C CA . ALA A 1 113 ? 0.963 -5.301 -26.625 1.00 94.56 113 ALA A CA 1
ATOM 918 C C . ALA A 1 113 ? 0.489 -5.814 -27.993 1.00 94.56 113 ALA A C 1
ATOM 920 O O . ALA A 1 113 ? -0.445 -6.607 -28.085 1.00 94.56 113 ALA A O 1
ATOM 921 N N . VAL A 1 114 ? 1.167 -5.381 -29.054 1.00 95.94 114 VAL A N 1
ATOM 922 C CA . VAL A 1 114 ? 0.972 -5.865 -30.427 1.00 95.94 114 VAL A CA 1
ATOM 923 C C . VAL A 1 114 ? 2.317 -6.268 -31.020 1.00 95.94 114 VAL A C 1
ATOM 925 O O . VAL A 1 114 ? 3.361 -5.790 -30.572 1.00 95.94 114 VAL A O 1
ATOM 928 N N . GLN A 1 115 ? 2.305 -7.143 -32.028 1.00 96.56 115 GLN A N 1
ATOM 929 C CA . GLN A 1 115 ? 3.530 -7.542 -32.721 1.00 96.56 115 GLN A CA 1
ATOM 930 C C . GLN A 1 115 ? 4.237 -6.318 -33.320 1.00 96.56 115 GLN A C 1
ATOM 932 O O . GLN A 1 115 ? 3.598 -5.408 -33.860 1.00 96.56 115 GLN A O 1
ATOM 937 N N . GLN A 1 116 ? 5.567 -6.305 -33.235 1.00 94.69 116 GLN A N 1
ATOM 938 C CA . GLN A 1 116 ? 6.381 -5.244 -33.812 1.00 94.69 116 GLN A CA 1
ATOM 939 C C . GLN A 1 116 ? 6.116 -5.123 -35.320 1.00 94.69 116 GLN A C 1
ATOM 941 O O . GLN A 1 116 ? 6.107 -6.118 -36.038 1.00 94.69 116 GLN A O 1
ATOM 946 N N . GLY A 1 117 ? 5.876 -3.898 -35.790 1.00 93.56 117 GLY A N 1
ATOM 947 C CA . GLY A 1 117 ? 5.550 -3.620 -37.194 1.00 93.56 117 GLY A CA 1
ATOM 948 C C . GLY A 1 117 ? 4.083 -3.844 -37.578 1.00 93.56 117 GLY A C 1
ATOM 949 O O . GLY A 1 117 ? 3.718 -3.584 -38.720 1.00 93.56 117 GLY A O 1
ATOM 950 N N . SER A 1 118 ? 3.220 -4.280 -36.654 1.00 95.94 118 SER A N 1
ATOM 951 C CA . SER A 1 118 ? 1.796 -4.456 -36.949 1.00 95.94 118 SER A CA 1
ATOM 952 C C . SER A 1 118 ? 1.080 -3.109 -37.159 1.00 95.94 118 SER A C 1
ATOM 954 O O . SER A 1 118 ? 1.212 -2.216 -36.312 1.00 95.94 118 SER A O 1
ATOM 956 N N . PRO A 1 119 ? 0.235 -2.967 -38.204 1.00 94.50 119 PRO A N 1
ATOM 957 C CA . PRO A 1 119 ? -0.579 -1.764 -38.417 1.00 94.50 119 PRO A CA 1
ATOM 958 C C . PRO A 1 119 ? -1.650 -1.566 -37.329 1.00 94.50 119 PRO A C 1
ATOM 960 O O . PRO A 1 119 ? -2.212 -0.480 -37.194 1.00 94.50 119 PRO A O 1
ATOM 963 N N . LEU A 1 120 ? -1.926 -2.596 -36.519 1.00 95.06 120 LEU A N 1
ATOM 964 C CA . LEU A 1 120 ? -2.881 -2.530 -35.410 1.00 95.06 120 LEU A CA 1
ATOM 965 C C . LEU A 1 120 ? -2.438 -1.564 -34.308 1.00 95.06 120 LEU A C 1
ATOM 967 O O . LEU A 1 120 ? -3.287 -1.036 -33.593 1.00 95.06 120 LEU A O 1
ATOM 971 N N . LYS A 1 121 ? -1.130 -1.303 -34.181 1.00 96.12 121 LYS A N 1
ATOM 972 C CA . LYS A 1 121 ? -0.581 -0.390 -33.170 1.00 96.12 121 LYS A CA 1
ATOM 973 C C . LYS A 1 121 ? -1.257 0.983 -33.234 1.00 96.12 121 LYS A C 1
ATOM 975 O O . LYS A 1 121 ? -1.748 1.482 -32.224 1.00 96.12 121 LYS A O 1
ATOM 980 N N . ASP A 1 122 ? -1.315 1.570 -34.427 1.00 95.25 122 ASP A N 1
ATOM 981 C CA . ASP A 1 122 ? -1.847 2.923 -34.609 1.00 95.25 122 ASP A CA 1
ATOM 982 C C . ASP A 1 122 ? -3.377 2.942 -34.499 1.00 95.25 122 ASP A C 1
ATOM 984 O O . ASP A 1 122 ? -3.950 3.876 -33.939 1.00 95.25 122 ASP A O 1
ATOM 988 N N . GLN A 1 123 ? -4.045 1.870 -34.939 1.00 95.94 123 GLN A N 1
ATOM 989 C CA . GLN A 1 123 ? -5.493 1.718 -34.785 1.00 95.94 123 GLN A CA 1
ATOM 990 C C . GLN A 1 123 ? -5.905 1.647 -33.307 1.00 95.94 123 GLN A C 1
ATOM 992 O O . GLN A 1 123 ? -6.808 2.376 -32.891 1.00 95.94 123 GLN A O 1
ATOM 997 N N . PHE A 1 124 ? -5.221 0.830 -32.496 1.00 95.88 124 PHE A N 1
ATOM 998 C CA . PHE A 1 124 ? -5.484 0.744 -31.058 1.00 95.88 124 PHE A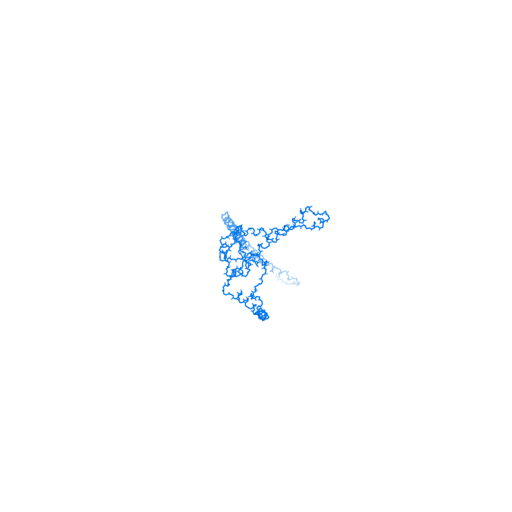 CA 1
ATOM 999 C C . PHE A 1 124 ? -5.171 2.054 -30.341 1.00 95.88 124 PHE A C 1
ATOM 1001 O O . PHE A 1 124 ? -5.988 2.505 -29.541 1.00 95.88 124 PHE A O 1
ATOM 1008 N N . ASN A 1 125 ? -4.049 2.704 -30.658 1.00 95.12 125 ASN A N 1
ATOM 1009 C CA . ASN A 1 125 ? -3.705 3.997 -30.064 1.00 95.12 125 ASN A CA 1
ATOM 1010 C C . ASN A 1 125 ? -4.792 5.046 -30.336 1.00 95.12 125 ASN A C 1
ATOM 1012 O O . ASN A 1 125 ? -5.281 5.681 -29.401 1.00 95.12 125 ASN A O 1
ATOM 1016 N N . ASN A 1 126 ? -5.238 5.176 -31.588 1.00 96.31 126 ASN A N 1
ATOM 1017 C CA . ASN A 1 126 ? -6.305 6.109 -31.955 1.00 96.31 126 ASN A CA 1
ATOM 1018 C C . ASN A 1 126 ? -7.633 5.775 -31.258 1.00 96.31 126 ASN A C 1
ATOM 1020 O O . ASN A 1 126 ? -8.316 6.672 -30.757 1.00 96.31 126 ASN A O 1
ATOM 1024 N N . ALA A 1 127 ? -7.992 4.491 -31.171 1.00 96.50 127 ALA A N 1
ATOM 1025 C CA . ALA A 1 127 ? -9.194 4.053 -30.469 1.00 96.50 127 ALA A CA 1
ATOM 1026 C C . ALA A 1 127 ? -9.134 4.372 -28.964 1.00 96.50 127 ALA A C 1
ATOM 1028 O O . ALA A 1 127 ? -10.100 4.898 -28.409 1.00 96.50 127 ALA A O 1
ATOM 1029 N N . ILE A 1 128 ? -8.000 4.116 -28.305 1.00 96.12 128 ILE A N 1
ATOM 1030 C CA . ILE A 1 128 ? -7.794 4.424 -26.882 1.00 96.12 128 ILE A CA 1
ATOM 1031 C C . ILE A 1 128 ? -7.892 5.934 -26.641 1.00 96.12 128 ILE A C 1
ATOM 1033 O O . ILE A 1 128 ? -8.596 6.360 -25.723 1.00 96.12 128 ILE A O 1
ATOM 1037 N N . LEU A 1 129 ? -7.269 6.755 -27.492 1.00 96.31 129 LEU A N 1
ATOM 1038 C CA . LEU A 1 129 ? -7.366 8.216 -27.414 1.00 96.31 129 LEU A CA 1
ATOM 1039 C C . LEU A 1 129 ? -8.813 8.704 -27.562 1.00 96.31 129 LEU A C 1
ATOM 1041 O O . LEU A 1 129 ? -9.258 9.571 -26.808 1.00 96.31 129 LEU A O 1
ATOM 1045 N N . LEU A 1 130 ? -9.586 8.110 -28.476 1.00 97.44 130 LEU A N 1
ATOM 1046 C CA . LEU A 1 130 ? -11.006 8.425 -28.636 1.00 97.44 130 LEU A CA 1
ATOM 1047 C C . LEU A 1 130 ? -11.819 8.070 -27.379 1.00 97.44 130 LEU A C 1
ATOM 1049 O O . LEU A 1 130 ? -12.710 8.828 -26.987 1.00 97.44 130 LEU A O 1
ATOM 1053 N N . LEU A 1 131 ? -11.529 6.933 -26.738 1.00 97.06 131 LEU A N 1
ATOM 1054 C CA . LEU A 1 131 ? -12.185 6.515 -25.494 1.00 97.06 131 LEU A CA 1
ATOM 1055 C C . LEU A 1 131 ? -11.831 7.430 -24.314 1.00 97.06 131 LEU A C 1
ATOM 1057 O O . LEU A 1 131 ? -12.715 7.729 -23.505 1.00 97.06 131 LEU A O 1
ATOM 1061 N N . LEU A 1 132 ? -10.577 7.890 -24.238 1.00 95.94 132 LEU A N 1
ATOM 1062 C CA . LEU A 1 132 ? -10.106 8.867 -23.252 1.00 95.94 132 LEU A CA 1
ATOM 1063 C C . LEU A 1 132 ? -10.803 10.219 -23.432 1.00 95.94 132 LEU A C 1
ATOM 1065 O O . LEU A 1 132 ? -11.393 10.725 -22.480 1.00 95.94 132 LEU A O 1
ATOM 1069 N N . ASN A 1 133 ? -10.824 10.762 -24.655 1.00 97.12 133 ASN A N 1
ATOM 1070 C CA . ASN A 1 133 ? -11.475 12.042 -24.956 1.00 97.12 133 ASN A CA 1
ATOM 1071 C C . ASN A 1 133 ? -12.982 12.001 -24.632 1.00 97.12 133 ASN A C 1
ATOM 1073 O O . ASN A 1 133 ? -13.539 12.912 -24.026 1.00 97.12 133 ASN A O 1
ATOM 1077 N N . LYS A 1 134 ? -13.647 10.876 -24.928 1.00 97.56 134 LYS A N 1
ATOM 1078 C CA . LYS A 1 134 ? -15.062 10.656 -24.581 1.00 97.56 134 LYS A CA 1
ATOM 1079 C C . LYS A 1 134 ? -15.307 10.311 -23.100 1.00 97.56 134 LYS A C 1
ATOM 1081 O O . LYS A 1 134 ? -16.444 9.991 -22.750 1.00 97.56 134 LYS A O 1
ATOM 1086 N N . ARG A 1 135 ? -14.274 10.310 -22.242 1.00 96.75 135 ARG A N 1
ATOM 1087 C CA . ARG A 1 135 ? -14.315 9.903 -20.819 1.00 96.75 135 ARG A CA 1
ATOM 1088 C C . ARG A 1 135 ? -14.951 8.527 -20.570 1.00 96.75 135 ARG A C 1
ATOM 1090 O O . ARG A 1 135 ? -15.468 8.253 -19.489 1.00 96.75 135 ARG A O 1
ATOM 1097 N N . LYS A 1 136 ? -14.927 7.627 -21.559 1.00 97.06 136 LYS A N 1
ATOM 1098 C CA . LYS A 1 136 ? -15.519 6.285 -21.414 1.00 97.06 136 LYS A CA 1
ATOM 1099 C C . LYS A 1 136 ? -14.714 5.417 -20.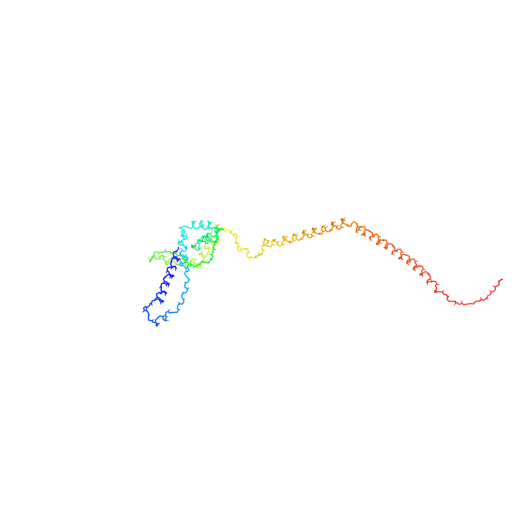451 1.00 97.06 136 LYS A C 1
ATOM 1101 O O . LYS A 1 136 ? -15.307 4.691 -19.663 1.00 97.06 136 LYS A O 1
ATOM 1106 N N . LEU A 1 137 ? -13.385 5.525 -20.484 1.00 95.31 137 LEU A N 1
ATOM 1107 C CA . LEU A 1 137 ? -12.513 4.790 -19.562 1.00 95.31 137 LEU A CA 1
ATOM 1108 C C . LEU A 1 137 ? -12.719 5.224 -18.107 1.00 95.31 137 LEU A C 1
ATOM 1110 O O . LEU A 1 137 ? -12.681 4.390 -17.209 1.00 95.31 137 LEU A O 1
ATOM 1114 N N . GLU A 1 138 ? -12.999 6.506 -17.875 1.00 94.88 138 GLU A N 1
ATOM 1115 C CA . GLU A 1 138 ? -13.275 7.022 -16.534 1.00 94.88 138 GLU A CA 1
ATOM 1116 C C . GLU A 1 138 ? -14.617 6.520 -15.995 1.00 94.88 138 GLU A C 1
ATOM 1118 O O . GLU A 1 138 ? -14.673 6.046 -14.864 1.00 94.88 138 GLU A O 1
ATOM 1123 N N . LYS A 1 139 ? -15.660 6.489 -16.837 1.00 96.12 139 LYS A N 1
ATOM 1124 C CA . LYS A 1 139 ? -16.941 5.855 -16.485 1.00 96.12 139 LYS A CA 1
ATOM 1125 C C . LYS A 1 139 ? -16.774 4.375 -16.150 1.00 96.12 139 LYS A C 1
ATOM 1127 O O . LYS A 1 139 ? -17.306 3.916 -15.151 1.00 96.12 139 LYS A O 1
ATOM 1132 N N . LEU A 1 140 ? -16.000 3.635 -16.948 1.00 95.38 140 LEU A N 1
ATOM 1133 C CA . LEU A 1 140 ? -15.714 2.226 -16.663 1.00 95.38 140 LEU A CA 1
ATOM 1134 C C . LEU A 1 140 ? -14.977 2.067 -15.330 1.00 95.38 140 LEU A C 1
ATOM 1136 O O . LEU A 1 140 ? -15.360 1.227 -14.522 1.00 95.38 140 LEU A O 1
ATOM 1140 N N . LYS A 1 141 ? -13.961 2.896 -15.066 1.00 93.50 141 LYS A N 1
ATOM 1141 C CA . LYS A 1 141 ? -13.250 2.904 -13.782 1.00 93.50 141 LYS A CA 1
ATOM 1142 C C . LYS A 1 141 ? -14.217 3.154 -12.620 1.00 93.50 141 LYS A C 1
ATOM 1144 O O . LYS A 1 141 ? -14.153 2.453 -11.616 1.00 93.50 141 LYS A O 1
ATOM 1149 N N . GLU A 1 142 ? -15.116 4.123 -12.745 1.00 93.94 142 GLU A N 1
ATOM 1150 C CA . GLU A 1 142 ? -16.121 4.405 -11.721 1.00 93.94 142 GLU A CA 1
ATOM 1151 C C . GLU A 1 142 ? -17.055 3.210 -11.497 1.00 93.94 142 GLU A C 1
ATOM 1153 O O . GLU A 1 142 ? -17.260 2.800 -10.356 1.00 93.94 142 GLU A O 1
ATOM 1158 N N . THR A 1 143 ? -17.565 2.594 -12.563 1.00 94.12 143 THR A N 1
ATOM 1159 C CA . THR A 1 143 ? -18.428 1.415 -12.449 1.00 94.12 143 THR A CA 1
ATOM 1160 C C . THR A 1 143 ? -17.712 0.257 -11.745 1.00 94.12 143 THR A C 1
ATOM 1162 O O . THR A 1 143 ? -18.252 -0.306 -10.797 1.00 94.12 143 THR A O 1
ATOM 1165 N N . TRP A 1 144 ? -16.469 -0.049 -12.129 1.00 92.25 144 TRP A N 1
ATOM 1166 C CA . TRP A 1 144 ? -15.710 -1.177 -11.573 1.00 92.25 144 TRP A CA 1
ATOM 1167 C C . TRP A 1 144 ? -15.168 -0.957 -10.155 1.00 92.25 144 TRP A C 1
ATOM 1169 O O . TRP A 1 144 ? -14.932 -1.931 -9.448 1.00 92.25 144 TRP A O 1
ATOM 1179 N N . TRP A 1 145 ? -14.963 0.286 -9.712 1.00 91.69 145 TRP A N 1
ATOM 1180 C CA . TRP A 1 145 ? -14.391 0.563 -8.383 1.00 91.69 145 TRP A CA 1
ATOM 1181 C C . TRP A 1 145 ? -15.384 1.179 -7.389 1.00 91.69 145 TRP A C 1
ATOM 1183 O O . TRP A 1 145 ? -15.265 0.985 -6.177 1.00 91.69 145 TRP A O 1
ATOM 1193 N N . ASN A 1 146 ? -16.369 1.943 -7.861 1.00 88.88 146 ASN A N 1
ATOM 1194 C CA . ASN A 1 146 ? -17.357 2.586 -6.995 1.00 88.88 146 ASN A CA 1
ATOM 1195 C C . ASN A 1 146 ? -18.688 1.837 -6.971 1.00 88.88 146 ASN A C 1
ATOM 1197 O O . ASN A 1 146 ? -19.278 1.748 -5.897 1.00 88.88 146 ASN A O 1
ATOM 1201 N N . GLN A 1 147 ? -19.122 1.285 -8.107 1.00 89.00 147 GLN A N 1
ATOM 1202 C CA . GLN A 1 147 ? -20.421 0.612 -8.264 1.00 89.00 147 GLN A CA 1
ATOM 1203 C C . GLN A 1 147 ? -20.307 -0.922 -8.267 1.00 89.00 147 GLN A C 1
ATOM 1205 O O . GLN A 1 147 ? -21.264 -1.611 -8.612 1.00 89.00 147 GLN A O 1
ATOM 1210 N N . ASN A 1 148 ? -19.147 -1.469 -7.892 1.00 89.12 148 ASN A N 1
ATOM 1211 C CA . ASN A 1 148 ? -18.933 -2.912 -7.856 1.00 89.12 148 ASN A CA 1
ATOM 1212 C C . ASN A 1 148 ? -19.813 -3.569 -6.774 1.00 89.12 148 ASN A C 1
ATOM 1214 O O . ASN A 1 148 ? -19.712 -3.165 -5.612 1.00 89.12 148 ASN A O 1
ATOM 1218 N N . PRO A 1 149 ? -20.633 -4.584 -7.108 1.00 86.38 149 PRO A N 1
ATOM 1219 C CA . PRO A 1 149 ? -21.441 -5.307 -6.125 1.00 86.38 149 PRO A CA 1
ATOM 1220 C C . PRO A 1 149 ? -20.610 -6.048 -5.067 1.00 86.38 149 PRO A C 1
ATOM 1222 O O . PRO A 1 149 ? -21.090 -6.237 -3.953 1.00 86.38 149 PRO A O 1
ATOM 1225 N N . GLU A 1 150 ? -19.367 -6.438 -5.372 1.00 87.19 150 GLU A N 1
ATOM 1226 C CA . GLU A 1 150 ? -18.485 -7.130 -4.418 1.00 87.19 150 GLU A CA 1
ATOM 1227 C C . GLU A 1 150 ? -17.822 -6.191 -3.403 1.00 87.19 150 GLU A C 1
ATOM 1229 O O . GLU A 1 150 ? -17.181 -6.642 -2.450 1.00 87.19 150 GLU A O 1
ATOM 1234 N N . LYS A 1 151 ? -17.967 -4.872 -3.583 1.00 88.81 151 LYS A N 1
ATOM 1235 C CA . LYS A 1 151 ? -17.409 -3.880 -2.667 1.00 88.81 151 LYS A CA 1
ATOM 1236 C C . LYS A 1 151 ? -18.090 -3.986 -1.309 1.00 88.81 151 LYS A C 1
ATOM 1238 O O . LYS A 1 151 ? -19.262 -3.635 -1.153 1.00 88.81 151 LYS A O 1
ATOM 1243 N N . LYS A 1 152 ? -17.330 -4.394 -0.295 1.00 87.69 152 LYS A N 1
ATOM 1244 C CA . LYS A 1 152 ? -17.828 -4.431 1.077 1.00 87.69 152 LYS A CA 1
ATOM 1245 C C . LYS A 1 152 ? -17.795 -3.033 1.685 1.00 87.69 152 LYS A C 1
ATOM 1247 O O . LYS A 1 152 ? -16.862 -2.255 1.486 1.00 87.69 152 LYS A O 1
ATOM 1252 N N . LYS A 1 153 ? -18.843 -2.703 2.441 1.00 82.44 153 LYS A N 1
ATOM 1253 C CA . LYS A 1 153 ? -18.848 -1.529 3.316 1.00 82.44 153 LYS A CA 1
ATOM 1254 C C . LYS A 1 153 ? -18.141 -1.920 4.606 1.00 82.44 153 LYS A C 1
ATOM 1256 O O . LYS A 1 153 ? -18.753 -2.511 5.486 1.00 82.44 153 LYS A O 1
ATOM 1261 N N . CYS A 1 154 ? -16.848 -1.643 4.666 1.00 81.06 154 CYS A N 1
ATOM 1262 C CA . CYS A 1 154 ? -16.070 -1.784 5.887 1.00 81.06 154 CYS A CA 1
ATOM 1263 C C . CYS A 1 154 ? -16.219 -0.504 6.710 1.00 81.06 154 CYS A C 1
ATOM 1265 O O . CYS A 1 154 ? -16.119 0.594 6.149 1.00 81.06 154 CYS A O 1
ATOM 1267 N N . ASP A 1 155 ? -16.444 -0.633 8.017 1.00 71.56 155 ASP A N 1
ATOM 1268 C CA . ASP A 1 155 ? -16.355 0.506 8.926 1.00 71.56 155 ASP A CA 1
ATOM 1269 C C . ASP A 1 155 ? -14.911 0.995 8.908 1.00 71.56 155 ASP A C 1
ATOM 1271 O O . ASP A 1 155 ? -13.998 0.340 9.410 1.00 71.56 155 ASP A O 1
ATOM 1275 N N . LYS A 1 156 ? -14.680 2.125 8.237 1.00 61.81 156 LYS A N 1
ATOM 1276 C CA . LYS A 1 156 ? -13.360 2.742 8.203 1.00 61.81 156 LYS A CA 1
ATOM 1277 C C . LYS A 1 156 ? -12.996 3.115 9.630 1.00 61.81 156 LYS A C 1
ATOM 1279 O O . LYS A 1 156 ? -13.669 3.943 10.241 1.00 61.81 156 LYS A O 1
ATOM 1284 N N . GLN A 1 157 ? -11.914 2.536 10.131 1.00 55.41 157 GLN A N 1
ATOM 1285 C CA . GLN A 1 157 ? -11.366 2.863 11.444 1.00 55.41 157 GLN A CA 1
ATOM 1286 C C . GLN A 1 157 ? -10.993 4.359 11.545 1.00 55.41 157 GLN A C 1
ATOM 1288 O O . GLN A 1 157 ? -11.058 4.934 12.626 1.00 55.41 157 GLN A O 1
ATOM 1293 N N . ASP A 1 158 ? -10.751 5.018 10.403 1.00 53.34 158 ASP A N 1
ATOM 1294 C CA . ASP A 1 158 ? -10.557 6.472 10.282 1.00 53.34 158 ASP A CA 1
ATOM 1295 C C . ASP A 1 158 ? -11.769 7.326 10.673 1.00 53.34 158 ASP A C 1
ATOM 1297 O O . ASP A 1 158 ? -11.594 8.483 11.043 1.00 53.34 158 ASP A O 1
ATOM 1301 N N . ASN A 1 159 ? -12.993 6.787 10.683 1.00 50.53 159 ASN A N 1
ATOM 1302 C CA . ASN A 1 159 ? -14.162 7.543 11.157 1.00 50.53 159 ASN A CA 1
ATOM 1303 C C . ASN A 1 159 ? -14.149 7.760 12.686 1.00 50.53 159 ASN A C 1
ATOM 1305 O O . ASN A 1 159 ? -15.081 8.343 13.234 1.00 50.53 159 ASN A O 1
ATOM 1309 N N . GLN A 1 160 ? -13.106 7.302 13.387 1.00 52.31 160 GLN A N 1
ATOM 1310 C CA . GLN A 1 160 ? -12.849 7.637 14.789 1.00 52.31 160 GLN A CA 1
ATOM 1311 C C . GLN A 1 160 ? -12.054 8.944 14.970 1.00 52.31 160 GLN A C 1
ATOM 1313 O O . GLN A 1 160 ? -11.741 9.291 16.107 1.00 52.31 160 GLN A O 1
ATOM 1318 N N . THR A 1 161 ? -11.726 9.679 13.898 1.00 54.53 161 THR A N 1
ATOM 1319 C CA . THR A 1 161 ? -10.961 10.939 14.006 1.00 54.53 161 THR A CA 1
ATOM 1320 C C . THR A 1 161 ? -11.799 12.212 14.169 1.00 54.53 161 THR A C 1
ATOM 1322 O O . THR A 1 161 ? -11.237 13.230 14.561 1.00 54.53 161 THR A O 1
ATOM 1325 N N . ASP A 1 162 ? -13.128 12.171 14.022 1.00 57.25 162 ASP A N 1
ATOM 1326 C CA . ASP A 1 162 ? -13.947 13.402 14.031 1.00 57.25 162 ASP A CA 1
ATOM 1327 C C . ASP A 1 162 ? -14.727 13.678 15.333 1.00 57.25 162 ASP A C 1
ATOM 1329 O O . ASP A 1 162 ? -15.523 14.617 15.404 1.00 57.25 162 ASP A O 1
ATOM 1333 N N . GLY A 1 163 ? -14.491 12.930 16.417 1.00 62.53 163 GLY A N 1
ATOM 1334 C CA . GLY A 1 163 ? -15.090 13.281 17.706 1.00 62.53 163 GLY A CA 1
ATOM 1335 C C . GLY A 1 163 ? -14.725 12.368 18.868 1.00 62.53 163 GLY A C 1
ATOM 1336 O O . GLY A 1 163 ? -14.546 11.162 18.714 1.00 62.53 163 GLY A O 1
ATOM 1337 N N . ILE A 1 164 ? -14.658 12.952 20.066 1.00 68.56 164 ILE A N 1
ATOM 1338 C CA . ILE A 1 164 ? -14.535 12.212 21.326 1.00 68.56 164 ILE A CA 1
ATOM 1339 C C . ILE A 1 164 ? -15.778 11.321 21.463 1.00 68.56 164 ILE A C 1
ATOM 1341 O O . ILE A 1 164 ? -16.868 11.801 21.771 1.00 68.56 164 ILE A O 1
ATOM 1345 N N . SER A 1 165 ? -15.626 10.020 21.212 1.00 70.62 165 SER A N 1
ATOM 1346 C CA . SER A 1 165 ? -16.711 9.051 21.384 1.00 70.62 165 SER A CA 1
ATOM 1347 C C . SER A 1 165 ? -17.130 8.966 22.855 1.00 70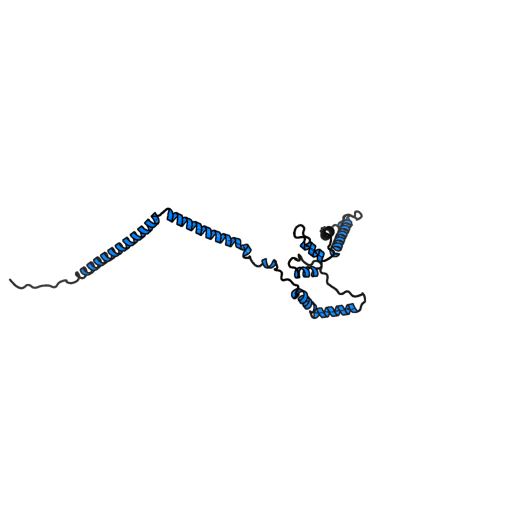.62 165 SER A C 1
ATOM 1349 O O . SER A 1 165 ? -16.283 8.967 23.754 1.00 70.62 165 SER A O 1
ATOM 1351 N N . ILE A 1 166 ? -18.438 8.823 23.105 1.00 76.56 166 ILE A N 1
ATOM 1352 C CA . ILE A 1 166 ? -19.024 8.620 24.444 1.00 76.56 166 ILE A CA 1
ATOM 1353 C C . ILE A 1 166 ? -18.352 7.456 25.193 1.00 76.56 166 ILE A C 1
ATOM 1355 O O . ILE A 1 166 ? -18.249 7.480 26.416 1.00 76.56 166 ILE A O 1
ATOM 1359 N N . HIS A 1 167 ? -17.837 6.464 24.458 1.00 77.00 167 HIS A N 1
ATOM 1360 C CA . HIS A 1 167 ? -17.122 5.326 25.026 1.00 77.00 167 HIS A CA 1
ATOM 1361 C C . HIS A 1 167 ? -15.798 5.737 25.692 1.00 77.00 167 HIS A C 1
ATOM 1363 O O . HIS A 1 167 ? -15.476 5.248 26.771 1.00 77.00 167 HIS A O 1
ATOM 1369 N N . ASN A 1 168 ? -15.073 6.699 25.111 1.00 78.25 168 ASN A N 1
ATOM 1370 C CA . ASN A 1 168 ? -13.785 7.163 25.632 1.00 78.25 168 ASN A CA 1
ATOM 1371 C C . ASN A 1 168 ? -13.949 8.122 26.823 1.00 78.25 168 ASN A C 1
ATOM 1373 O O . ASN A 1 168 ? -13.106 8.135 27.715 1.00 78.25 168 ASN A O 1
ATOM 1377 N N . ILE A 1 169 ? -15.035 8.904 26.870 1.00 87.25 169 ILE A N 1
ATOM 1378 C CA . ILE A 1 169 ? -15.337 9.823 27.986 1.00 87.25 169 ILE A CA 1
ATOM 1379 C C . ILE A 1 169 ? -16.247 9.197 29.061 1.00 87.25 169 ILE A C 1
ATOM 1381 O O . ILE A 1 169 ? -16.515 9.812 30.094 1.00 87.25 169 ILE A O 1
ATOM 1385 N N . GLY A 1 170 ? -16.687 7.949 28.862 1.00 87.56 170 GLY A N 1
ATOM 1386 C CA . GLY A 1 170 ? -17.576 7.222 29.775 1.00 87.56 170 GLY A CA 1
ATOM 1387 C C . GLY A 1 170 ? -17.045 7.126 31.209 1.00 87.56 170 GLY A C 1
ATOM 1388 O O . GLY A 1 170 ? -17.826 7.179 32.158 1.00 87.56 170 GLY A O 1
ATOM 1389 N N . GLY A 1 171 ? -15.720 7.089 31.384 1.00 89.56 171 GLY A N 1
ATOM 1390 C CA . GLY A 1 171 ? -15.086 7.091 32.705 1.00 89.56 171 GLY A CA 1
ATOM 1391 C C . GLY A 1 171 ? -15.430 8.324 33.549 1.00 89.56 171 GLY A C 1
ATOM 1392 O O . GLY A 1 171 ? -15.672 8.193 34.746 1.00 89.56 171 GLY A O 1
ATOM 1393 N N . VAL A 1 172 ? -15.541 9.509 32.934 1.00 92.31 172 VAL A N 1
ATOM 1394 C CA . VAL A 1 172 ? -15.879 10.757 33.645 1.00 92.31 172 VAL A CA 1
ATOM 1395 C C . VAL A 1 172 ? -17.311 10.705 34.181 1.00 92.31 172 VAL A C 1
ATOM 1397 O O . VAL A 1 172 ? -17.555 11.058 35.333 1.00 92.31 172 VAL A O 1
ATOM 1400 N N . PHE A 1 173 ? -18.253 10.197 33.384 1.00 92.38 173 PHE A N 1
ATOM 1401 C CA . PHE A 1 173 ? -19.646 10.041 33.807 1.00 92.38 173 PHE A CA 1
ATOM 1402 C C . PHE A 1 173 ? -19.789 9.057 34.970 1.00 92.38 173 PHE A C 1
ATOM 1404 O O . PHE A 1 173 ? -20.524 9.334 35.916 1.00 92.38 173 PHE A O 1
ATOM 1411 N N . ILE A 1 174 ? -19.051 7.942 34.944 1.00 93.50 174 ILE A N 1
ATOM 1412 C CA . ILE A 1 174 ? -19.064 6.955 36.033 1.00 93.50 174 ILE A CA 1
ATOM 1413 C C . ILE A 1 174 ? -18.567 7.584 37.341 1.00 93.50 174 ILE A C 1
ATOM 1415 O O . ILE A 1 174 ? -19.210 7.419 38.377 1.00 93.50 174 ILE A O 1
ATOM 1419 N N . VAL A 1 175 ? -17.474 8.354 37.303 1.00 95.88 175 VAL A N 1
ATOM 1420 C CA . VAL A 1 175 ? -16.941 9.039 38.495 1.00 95.88 175 VAL A CA 1
ATOM 1421 C C . VAL A 1 175 ? -17.952 10.038 39.066 1.00 95.88 175 VAL A C 1
ATOM 1423 O O . VAL A 1 175 ? -18.140 10.085 40.281 1.00 95.88 175 VAL A O 1
ATOM 1426 N N . ILE A 1 176 ? -18.656 10.787 38.210 1.00 96.19 176 ILE A N 1
ATOM 1427 C CA . ILE A 1 176 ? -19.713 11.719 38.634 1.00 96.19 176 ILE A CA 1
ATOM 1428 C C . ILE A 1 176 ? -20.855 10.971 39.335 1.00 96.19 176 ILE A C 1
ATOM 1430 O O . ILE A 1 176 ? -21.263 11.371 40.425 1.00 96.19 176 ILE A O 1
ATOM 1434 N N . PHE A 1 177 ? -21.345 9.864 38.765 1.00 96.50 177 PHE A N 1
ATOM 1435 C CA . PHE A 1 177 ? -22.410 9.066 39.385 1.00 96.50 177 PHE A CA 1
ATOM 1436 C C . PHE A 1 177 ? -22.001 8.492 40.744 1.00 96.50 177 PHE A C 1
ATOM 1438 O O . PHE A 1 177 ? -22.784 8.546 41.692 1.00 96.50 177 PHE A O 1
ATOM 1445 N N . VAL A 1 178 ? -20.770 7.991 40.864 1.00 97.25 178 VAL A N 1
ATOM 1446 C CA . VAL A 1 178 ? -20.240 7.489 42.140 1.00 97.25 178 VAL A CA 1
ATOM 1447 C C . VAL A 1 178 ? -20.113 8.620 43.163 1.00 97.25 178 VAL A C 1
ATOM 1449 O O . VAL A 1 178 ? -20.492 8.437 44.318 1.00 97.25 178 VAL A O 1
ATOM 1452 N N . GLY A 1 179 ? -19.648 9.801 42.747 1.00 97.56 179 GLY A N 1
ATOM 1453 C CA . GLY A 1 179 ? -19.561 10.979 43.613 1.00 97.56 179 GLY A CA 1
ATOM 1454 C C . GLY A 1 179 ? -20.924 11.409 44.162 1.00 97.56 179 GLY A C 1
ATOM 1455 O O . GLY A 1 179 ? -21.054 11.660 45.359 1.00 97.56 179 GLY A O 1
ATOM 1456 N N . ILE A 1 180 ? -21.956 11.418 43.312 1.00 97.44 180 ILE A N 1
ATOM 1457 C CA . ILE A 1 180 ? -23.335 11.722 43.722 1.00 97.44 180 ILE A CA 1
ATOM 1458 C C . ILE A 1 180 ? -23.852 10.659 44.700 1.00 97.44 180 ILE A C 1
ATOM 1460 O O . ILE A 1 180 ? -24.402 11.003 45.744 1.00 97.44 180 ILE A O 1
ATOM 1464 N N . ALA A 1 181 ? -23.643 9.374 44.403 1.00 96.81 181 ALA A N 1
ATOM 1465 C CA . ALA A 1 181 ? -24.088 8.287 45.270 1.00 96.81 181 ALA A CA 1
ATOM 1466 C C . ALA A 1 181 ? -23.434 8.355 46.659 1.00 96.81 181 ALA A C 1
ATOM 1468 O O . ALA A 1 181 ? -24.131 8.249 47.668 1.00 96.81 181 ALA A O 1
ATOM 1469 N N . LEU A 1 182 ? -22.119 8.592 46.727 1.00 96.38 182 LEU A N 1
ATOM 1470 C CA . LEU A 1 182 ? -21.405 8.748 47.994 1.00 96.38 182 LEU A CA 1
ATOM 1471 C C . LEU A 1 182 ? -21.901 9.963 48.781 1.00 96.38 182 LEU A C 1
ATOM 1473 O O . LEU A 1 182 ? -22.136 9.831 49.978 1.00 96.38 182 LEU A O 1
ATOM 1477 N N . ALA A 1 183 ? -22.139 11.102 48.125 1.00 96.75 183 ALA A N 1
ATOM 1478 C CA . ALA A 1 183 ? -22.693 12.290 48.776 1.00 96.75 183 ALA A CA 1
ATOM 1479 C C . ALA A 1 183 ? -24.100 12.042 49.354 1.00 96.75 183 ALA A C 1
ATOM 1481 O O . ALA A 1 183 ? -24.418 12.487 50.457 1.00 96.75 183 ALA A O 1
ATOM 1482 N N . CYS A 1 184 ? -24.948 11.296 48.640 1.00 96.25 184 CYS A N 1
ATOM 1483 C CA . CYS A 1 184 ? -26.256 10.895 49.158 1.00 96.25 184 CYS A CA 1
ATOM 1484 C C . CYS A 1 184 ? -26.132 9.954 50.365 1.00 96.25 184 CYS A C 1
ATOM 1486 O O . CYS A 1 184 ? -26.880 10.099 51.332 1.00 96.25 184 CYS A O 1
ATOM 1488 N N . VAL A 1 185 ? -25.187 9.009 50.336 1.00 95.88 185 VAL A N 1
ATOM 1489 C CA . VAL A 1 185 ? -24.947 8.070 51.443 1.00 95.88 185 VAL A CA 1
ATOM 1490 C C . VAL A 1 185 ? -24.406 8.787 52.678 1.00 95.88 185 VAL A C 1
ATOM 1492 O O . VAL A 1 185 ? -24.896 8.529 53.777 1.00 95.88 185 VAL A O 1
ATOM 1495 N N . THR A 1 186 ? -23.446 9.705 52.530 1.00 94.81 186 THR A N 1
ATOM 1496 C CA . THR A 1 186 ? -22.915 10.480 53.663 1.00 94.81 186 THR A CA 1
ATOM 1497 C C . THR A 1 186 ? -24.004 11.334 54.300 1.00 94.81 186 THR A C 1
ATOM 1499 O O . THR A 1 186 ? -24.140 11.329 55.521 1.00 94.81 186 THR A O 1
ATOM 1502 N N . LEU A 1 187 ? -24.848 11.980 53.491 1.00 94.31 187 LEU A N 1
ATOM 1503 C CA . LEU A 1 187 ? -25.970 12.780 53.984 1.00 94.31 187 LEU A CA 1
ATOM 1504 C C . LEU A 1 187 ? -27.027 11.922 54.697 1.00 94.31 187 LEU A C 1
ATOM 1506 O O . LEU A 1 187 ? -27.529 12.305 55.754 1.00 94.31 187 LE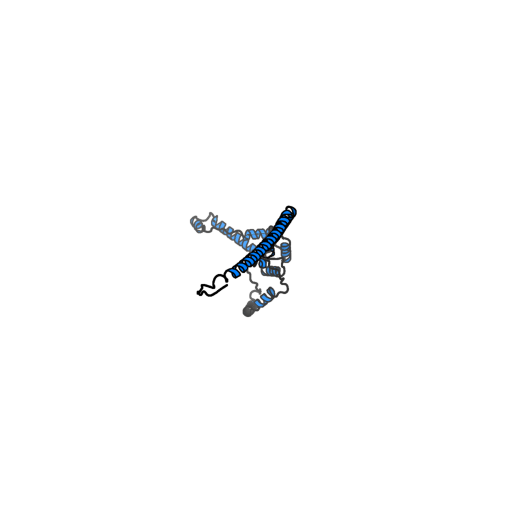U A O 1
ATOM 1510 N N . ALA A 1 188 ? -27.341 10.737 54.168 1.00 92.88 188 ALA A N 1
ATOM 1511 C CA . ALA A 1 188 ? -28.243 9.794 54.827 1.00 92.88 188 ALA A CA 1
ATOM 1512 C C . ALA A 1 188 ? -27.670 9.287 56.162 1.00 92.88 188 ALA A C 1
ATOM 1514 O O . ALA A 1 188 ? -28.405 9.176 57.147 1.00 92.88 188 ALA A O 1
ATOM 1515 N N . PHE A 1 189 ? -26.363 9.014 56.213 1.00 93.50 189 PHE A N 1
ATOM 1516 C CA . PHE A 1 189 ? -25.676 8.579 57.426 1.00 93.50 189 PHE A CA 1
ATOM 1517 C C . PHE A 1 189 ? -25.658 9.678 58.495 1.00 93.50 189 PHE A C 1
ATOM 1519 O O . PHE A 1 189 ? -25.996 9.407 59.646 1.00 93.50 189 PHE A O 1
ATOM 1526 N N . GLU A 1 190 ? -25.346 10.923 58.125 1.00 91.62 190 GLU A N 1
ATOM 1527 C CA . GLU A 1 190 ? -25.412 12.073 59.033 1.00 91.62 190 GLU A CA 1
ATOM 1528 C C . GLU A 1 190 ? -26.829 12.302 59.558 1.00 91.62 190 GLU A C 1
ATOM 1530 O O . GLU A 1 190 ? -27.021 12.467 60.764 1.00 91.62 190 GLU A O 1
ATOM 1535 N N . TYR A 1 191 ? -27.835 12.251 58.681 1.00 90.25 191 TYR A N 1
ATOM 1536 C CA . TYR A 1 191 ? -29.233 12.397 59.076 1.00 90.25 191 TYR A CA 1
ATOM 1537 C C . TYR A 1 191 ? -29.656 11.310 60.069 1.00 90.25 191 TYR A C 1
ATOM 1539 O O . TYR A 1 191 ? -30.285 11.602 61.091 1.00 90.25 191 TYR A O 1
ATOM 1547 N N . TRP A 1 192 ? -29.283 10.055 59.807 1.00 88.62 192 TRP A N 1
ATOM 1548 C CA . TRP A 1 192 ? -29.588 8.952 60.710 1.00 88.62 192 TRP A CA 1
ATOM 1549 C C . TRP A 1 192 ? -28.854 9.099 62.046 1.00 88.62 192 TRP A C 1
ATOM 1551 O O . TRP A 1 192 ? -29.484 8.988 63.098 1.00 88.62 192 TRP A O 1
ATOM 1561 N N . TRP A 1 193 ? -27.563 9.433 62.030 1.00 85.94 193 TRP A N 1
ATOM 1562 C CA . TRP A 1 193 ? -26.764 9.637 63.238 1.00 85.94 193 TRP A CA 1
ATOM 1563 C C . TRP A 1 193 ? -27.301 10.786 64.098 1.00 85.94 193 TRP A C 1
ATOM 1565 O O . TRP A 1 193 ? -27.443 10.642 65.314 1.00 85.94 193 TRP A O 1
ATOM 1575 N N . TYR A 1 194 ? -27.666 11.910 63.477 1.00 83.00 194 TYR A N 1
ATOM 1576 C CA . TYR A 1 194 ? -28.243 13.066 64.163 1.00 83.00 194 TYR A CA 1
ATOM 1577 C C . TYR A 1 194 ? -29.605 12.732 64.782 1.00 83.00 194 TYR A C 1
ATOM 1579 O O . TYR A 1 194 ? -29.855 13.054 65.944 1.00 83.00 194 TYR A O 1
ATOM 1587 N N . LYS A 1 195 ? -30.459 12.013 64.043 1.00 76.81 195 LYS A N 1
ATOM 1588 C CA . LYS A 1 195 ? -31.782 11.585 64.513 1.00 76.81 195 LYS A CA 1
ATOM 1589 C C . LYS A 1 195 ? -31.712 10.550 65.641 1.00 76.81 195 LYS A C 1
ATOM 1591 O O . LYS A 1 195 ? -32.550 10.589 66.536 1.00 76.81 195 LYS A O 1
ATOM 1596 N N . TYR A 1 196 ? -30.740 9.636 65.613 1.00 68.56 196 TYR A N 1
ATOM 1597 C CA . TYR A 1 196 ? -30.620 8.564 66.609 1.00 68.56 196 TYR A CA 1
ATOM 1598 C C . TYR A 1 196 ? -29.863 8.999 67.872 1.00 68.56 196 TYR A C 1
ATOM 1600 O O . TYR A 1 196 ? -30.166 8.521 68.962 1.00 68.56 196 TYR A O 1
ATOM 1608 N N . LYS A 1 197 ? -28.896 9.920 67.751 1.00 62.97 197 LYS A N 1
ATOM 1609 C CA . LYS A 1 197 ? -28.089 10.388 68.890 1.00 62.97 197 LYS A CA 1
ATOM 1610 C C . LYS A 1 197 ? -28.695 11.598 69.611 1.00 62.97 197 LYS A C 1
ATOM 1612 O O . LYS A 1 197 ? -28.416 11.779 70.791 1.00 62.97 197 LYS A O 1
ATOM 1617 N N . ASN A 1 198 ? -29.558 12.377 68.951 1.00 59.06 198 ASN A N 1
ATOM 1618 C CA . ASN A 1 198 ? -30.225 13.538 69.546 1.00 59.06 198 ASN A CA 1
ATOM 1619 C C . ASN A 1 198 ? -31.762 13.484 69.398 1.00 59.06 198 ASN A C 1
ATOM 1621 O O . ASN A 1 198 ? -32.328 14.282 68.646 1.00 59.06 198 ASN A O 1
ATOM 1625 N N . PRO A 1 199 ? -32.486 12.654 70.176 1.00 55.09 199 PRO A N 1
ATOM 1626 C CA . PRO A 1 199 ? -33.929 12.855 70.361 1.00 55.09 199 PRO A CA 1
ATOM 1627 C C . PRO A 1 199 ? -34.253 14.259 70.921 1.00 55.09 199 PRO A C 1
ATOM 1629 O O . PRO A 1 199 ? -35.338 14.787 70.693 1.00 55.09 199 PRO A O 1
ATOM 1632 N N . GLN A 1 200 ? -33.276 14.914 71.559 1.00 53.88 200 GLN A N 1
ATOM 1633 C CA . GLN A 1 200 ? -33.437 16.217 72.202 1.00 53.88 200 GLN A CA 1
ATOM 1634 C C . GLN A 1 200 ? -33.609 17.389 71.224 1.00 53.88 200 GLN A C 1
ATOM 1636 O O . GLN A 1 200 ? -34.189 18.393 71.603 1.00 53.88 200 GLN A O 1
ATOM 1641 N N . LEU A 1 201 ? -33.172 17.292 69.961 1.00 56.06 201 LEU A N 1
ATOM 1642 C CA . LEU A 1 201 ? -33.364 18.372 68.977 1.00 56.06 201 LEU A CA 1
ATOM 1643 C C . LEU A 1 201 ? -34.765 18.390 68.368 1.00 56.06 201 LEU A C 1
ATOM 1645 O O . LEU A 1 201 ? -35.243 19.460 68.007 1.00 56.06 201 LEU A O 1
ATOM 1649 N N . ASN A 1 202 ? -35.452 17.246 68.327 1.00 57.09 202 ASN A N 1
ATOM 1650 C CA . ASN A 1 202 ? -36.879 17.213 68.005 1.00 57.09 202 ASN A CA 1
ATOM 1651 C C . ASN A 1 202 ? -37.703 17.798 69.156 1.00 57.09 202 ASN A C 1
ATOM 1653 O O . ASN A 1 202 ? -38.657 18.528 68.910 1.00 57.09 202 ASN A O 1
ATOM 1657 N N . GLU A 1 203 ? -37.294 17.550 70.402 1.00 58.69 203 GLU A N 1
ATOM 1658 C CA . GLU A 1 203 ? -37.914 18.149 71.586 1.00 58.69 203 GLU A CA 1
ATOM 1659 C C . GLU A 1 203 ? -37.618 19.656 71.677 1.00 58.69 203 GLU A C 1
ATOM 1661 O O . GLU A 1 203 ? -38.533 20.443 71.884 1.00 58.69 203 GLU A O 1
ATOM 1666 N N . PHE A 1 204 ? -36.386 20.097 71.393 1.00 60.47 204 PHE A N 1
ATOM 1667 C CA . PHE A 1 204 ? -36.026 21.518 71.299 1.00 60.47 204 PHE A CA 1
ATOM 1668 C C . PHE A 1 204 ? -36.694 22.223 70.110 1.00 60.47 204 PHE A C 1
ATOM 1670 O O . PHE A 1 204 ? -37.101 23.372 70.255 1.00 60.47 204 PHE A O 1
ATOM 1677 N N . ALA A 1 205 ? -36.844 21.572 68.951 1.00 65.31 205 ALA A N 1
ATOM 1678 C CA . ALA A 1 205 ? -37.553 22.139 67.802 1.00 65.31 205 ALA A CA 1
ATOM 1679 C C . ALA A 1 205 ? -39.067 22.234 68.057 1.00 65.31 205 ALA A C 1
ATOM 1681 O O . ALA A 1 205 ? -39.660 23.272 67.765 1.00 65.31 205 ALA A O 1
ATOM 1682 N N . ALA A 1 206 ? -39.678 21.211 68.664 1.00 65.62 206 ALA A N 1
ATOM 1683 C CA . ALA A 1 206 ? -41.084 21.234 69.072 1.00 65.62 206 ALA A CA 1
ATOM 1684 C C . ALA A 1 206 ? -41.344 22.262 70.190 1.00 65.62 206 ALA A C 1
ATOM 1686 O O . ALA A 1 206 ? -42.327 22.999 70.145 1.00 65.62 206 ALA A O 1
ATOM 1687 N N . ASN A 1 207 ? -40.438 22.375 71.166 1.00 67.38 207 ASN A N 1
ATOM 1688 C CA . ASN A 1 207 ? -40.541 23.352 72.249 1.00 67.38 207 ASN A CA 1
ATOM 1689 C C . ASN A 1 207 ? -40.308 24.787 71.740 1.00 67.38 207 ASN A C 1
ATOM 1691 O O . ASN A 1 207 ? -41.021 25.705 72.132 1.00 67.38 207 ASN A O 1
ATOM 1695 N N . LYS A 1 208 ? -39.392 24.986 70.780 1.00 76.19 208 LYS A N 1
ATOM 1696 C CA . LYS A 1 208 ? -39.193 26.283 70.114 1.00 76.19 208 LYS A CA 1
ATOM 1697 C C . LYS A 1 208 ? -40.434 26.719 69.330 1.00 76.19 208 LYS A C 1
ATOM 1699 O O . LYS A 1 208 ? -40.842 27.867 69.461 1.00 76.19 208 LYS A O 1
ATOM 1704 N N . GLN A 1 209 ? -41.087 25.805 68.606 1.00 75.81 209 GLN A N 1
ATOM 1705 C CA . GLN A 1 209 ? -42.359 26.099 67.930 1.00 75.81 209 GLN A CA 1
ATOM 1706 C C . GLN A 1 209 ? -43.479 26.472 68.919 1.00 75.81 209 GLN A C 1
ATOM 1708 O O . GLN A 1 209 ? -44.199 27.440 68.677 1.00 75.81 209 GLN A O 1
ATOM 1713 N N . ASN A 1 210 ? -43.585 25.778 70.057 1.00 74.88 210 ASN A N 1
ATOM 1714 C CA . ASN A 1 210 ? -44.558 26.108 71.107 1.00 74.88 210 ASN A CA 1
ATOM 1715 C C . ASN A 1 210 ? -44.290 27.472 71.776 1.00 74.88 210 ASN A C 1
ATOM 1717 O O . ASN A 1 210 ? -45.226 28.233 72.028 1.00 74.88 210 ASN A O 1
ATOM 1721 N N . ILE A 1 211 ? -43.024 27.814 72.042 1.00 77.12 211 ILE A N 1
ATOM 1722 C CA . ILE A 1 211 ? -42.630 29.106 72.632 1.00 77.12 211 ILE A CA 1
ATOM 1723 C C . ILE A 1 211 ? -42.888 30.261 71.653 1.00 77.12 211 ILE A C 1
ATOM 1725 O O . ILE A 1 211 ? -43.375 31.321 72.058 1.00 77.12 211 ILE A O 1
ATOM 1729 N N . ASP A 1 212 ? -42.620 30.058 70.363 1.00 82.25 212 ASP A N 1
ATOM 1730 C CA . ASP A 1 212 ? -42.889 31.056 69.326 1.00 82.25 212 ASP A CA 1
ATOM 1731 C C . ASP A 1 212 ? -44.403 31.298 69.154 1.00 82.25 212 ASP A C 1
ATOM 1733 O O . ASP A 1 212 ? -44.834 32.447 69.002 1.00 82.25 212 ASP A O 1
ATOM 1737 N N . GLU A 1 213 ? -45.239 30.257 69.267 1.00 83.62 213 GLU A N 1
ATOM 1738 C CA . GLU A 1 213 ? -46.702 30.402 69.265 1.00 83.62 213 GLU A CA 1
ATOM 1739 C C . GLU A 1 213 ? -47.221 31.137 70.517 1.00 83.62 213 GLU A C 1
ATOM 1741 O O . GLU A 1 213 ? -48.066 32.034 70.405 1.00 83.62 213 GLU A O 1
ATOM 1746 N N . PHE A 1 214 ? -46.690 30.821 71.704 1.00 82.00 214 PHE A N 1
ATOM 1747 C CA . PHE A 1 214 ? -47.045 31.496 72.958 1.00 82.00 214 PHE A CA 1
ATOM 1748 C C . PHE A 1 214 ? -46.693 32.991 72.931 1.00 82.00 214 PHE A C 1
ATOM 1750 O O . PHE A 1 214 ? -47.530 33.843 73.246 1.00 82.00 214 PHE A O 1
ATOM 1757 N N . ASN A 1 215 ? -45.491 33.334 72.460 1.00 79.19 215 ASN A N 1
ATOM 1758 C CA . ASN A 1 215 ? -45.058 34.723 72.306 1.00 79.19 215 ASN A CA 1
ATOM 1759 C C . ASN A 1 215 ? -45.913 35.489 71.285 1.00 79.19 215 ASN A C 1
ATOM 1761 O O . ASN A 1 215 ? -46.202 36.673 71.479 1.00 79.19 215 ASN A O 1
ATOM 1765 N N . ARG A 1 216 ? -46.386 34.824 70.221 1.00 83.44 216 ARG A N 1
ATOM 1766 C CA . ARG A 1 216 ? -47.317 35.422 69.252 1.00 83.44 216 ARG A CA 1
ATOM 1767 C C . ARG A 1 216 ? -48.670 35.745 69.891 1.00 83.44 216 ARG A C 1
ATOM 1769 O O . ARG A 1 216 ? -49.196 36.830 69.646 1.00 83.44 216 ARG A O 1
ATOM 1776 N N . LYS A 1 217 ? -49.205 34.859 70.742 1.00 81.31 217 LYS A N 1
ATOM 1777 C CA . LYS A 1 217 ? -50.464 35.089 71.478 1.00 81.31 217 LYS A CA 1
ATOM 1778 C C . LYS A 1 217 ? -50.345 36.234 72.488 1.00 81.31 217 LYS A C 1
ATOM 1780 O O . LYS A 1 217 ? -51.211 37.103 72.490 1.00 81.31 217 LYS A O 1
ATOM 1785 N N . MET A 1 218 ? -49.252 36.305 73.256 1.00 75.94 218 MET A N 1
ATOM 1786 C CA . MET A 1 218 ? -49.005 37.432 74.173 1.00 75.94 218 MET A CA 1
ATOM 1787 C C . MET A 1 218 ? -48.839 38.770 73.445 1.00 75.94 218 MET A C 1
ATOM 1789 O O . MET A 1 218 ? -49.300 39.805 73.918 1.00 75.94 218 MET A O 1
ATOM 1793 N N . LYS A 1 219 ? -48.200 38.777 72.270 1.00 77.50 219 LYS A N 1
ATOM 1794 C CA . LYS A 1 219 ? -48.058 40.007 71.484 1.00 77.50 219 LYS A CA 1
ATOM 1795 C C . LYS A 1 219 ? -49.410 40.504 70.968 1.00 77.50 219 LYS A C 1
ATOM 1797 O O . LYS A 1 219 ? -49.647 41.706 70.966 1.00 77.50 219 LYS A O 1
ATOM 1802 N N . ILE A 1 220 ? -50.303 39.595 70.572 1.00 77.75 220 ILE A N 1
ATOM 1803 C CA . ILE A 1 220 ? -51.665 39.940 70.143 1.00 77.75 220 ILE A CA 1
ATOM 1804 C C . ILE A 1 220 ? -52.494 40.461 71.325 1.00 77.75 220 ILE A C 1
ATOM 1806 O O . ILE A 1 220 ? -53.164 41.478 71.163 1.00 77.75 220 ILE A O 1
ATOM 1810 N N . SER A 1 221 ? -52.400 39.846 72.512 1.00 70.56 221 SER A N 1
ATOM 1811 C CA . SER A 1 221 ? -53.116 40.334 73.702 1.00 70.56 221 SER A CA 1
ATOM 1812 C C . SER A 1 221 ? -52.614 41.707 74.161 1.00 70.56 221 SER A C 1
ATOM 1814 O O . SER A 1 221 ? -53.410 42.590 74.459 1.00 70.56 221 SER A O 1
ATOM 1816 N N . ALA A 1 222 ? -51.299 41.939 74.126 1.00 71.06 222 ALA A N 1
ATOM 1817 C CA . ALA A 1 222 ? -50.716 43.238 74.457 1.00 71.06 222 ALA A CA 1
ATOM 1818 C C . ALA A 1 222 ? -51.120 44.336 73.457 1.00 71.06 222 ALA A C 1
ATOM 1820 O O . ALA A 1 222 ? -51.332 45.481 73.851 1.00 71.06 222 ALA A O 1
ATOM 1821 N N . ILE A 1 223 ? -51.262 43.999 72.169 1.00 70.56 223 ILE A N 1
ATOM 1822 C CA . ILE A 1 223 ? -51.766 44.931 71.151 1.00 70.56 223 ILE A CA 1
ATOM 1823 C C . ILE A 1 223 ? -53.254 45.221 71.379 1.00 70.56 223 ILE A C 1
ATOM 1825 O O . ILE A 1 223 ? -53.637 46.388 71.327 1.00 70.56 223 ILE A O 1
ATOM 1829 N N . SER A 1 224 ? -54.078 44.214 71.698 1.00 69.00 224 SER A N 1
ATOM 1830 C CA . SER A 1 224 ? -55.490 44.450 72.024 1.00 69.00 224 SER A CA 1
ATOM 1831 C C . SER A 1 224 ? -55.660 45.279 73.295 1.00 69.00 224 SER A C 1
ATOM 1833 O O . SER A 1 224 ? -56.507 46.167 73.320 1.00 69.00 224 SER A O 1
ATOM 1835 N N . ASP A 1 225 ? -54.829 45.066 74.319 1.00 65.62 225 ASP A N 1
ATOM 1836 C CA . ASP A 1 225 ? -54.854 45.848 75.559 1.00 65.62 225 ASP A CA 1
ATOM 1837 C C . ASP A 1 225 ? -54.401 47.294 75.322 1.00 65.62 225 ASP A C 1
ATOM 1839 O O . ASP A 1 225 ? -55.028 48.236 75.815 1.00 65.62 225 ASP A O 1
ATOM 1843 N N . PHE A 1 226 ? -53.363 47.499 74.505 1.00 64.50 226 PHE A N 1
ATOM 1844 C CA . PHE A 1 226 ? -52.899 48.830 74.116 1.00 64.50 226 PHE A CA 1
ATOM 1845 C C . PHE A 1 226 ? -53.936 49.576 73.264 1.00 64.50 226 PHE A C 1
ATOM 1847 O O . PHE A 1 226 ? -54.143 50.777 73.442 1.00 64.50 226 PHE A O 1
ATOM 1854 N N . GLU A 1 227 ? -54.643 48.876 72.378 1.00 63.25 227 GLU A N 1
ATOM 1855 C CA . GLU A 1 227 ? -55.732 49.443 71.585 1.00 63.25 227 GLU A CA 1
ATOM 1856 C C . GLU A 1 227 ? -56.956 49.791 72.450 1.00 63.25 227 GLU A C 1
ATOM 1858 O O . GLU A 1 227 ? -57.560 50.850 72.264 1.00 63.25 227 GLU A O 1
ATOM 1863 N N . ASN A 1 228 ? -57.247 48.991 73.482 1.00 57.91 228 ASN A N 1
ATOM 1864 C CA . ASN A 1 228 ? -58.291 49.271 74.472 1.00 57.91 228 ASN A CA 1
ATOM 1865 C C . ASN A 1 228 ? -57.951 50.486 75.365 1.00 57.91 228 ASN A C 1
ATOM 1867 O O . ASN A 1 228 ? -58.821 51.295 75.699 1.00 57.91 228 ASN A O 1
ATOM 1871 N N . VAL A 1 229 ? -56.675 50.665 75.729 1.00 62.88 229 VAL A N 1
ATOM 1872 C CA . VAL A 1 229 ? -56.186 51.837 76.484 1.00 62.88 229 VAL A CA 1
ATOM 1873 C C . VAL A 1 229 ? -56.146 53.095 75.605 1.00 62.88 229 VAL A C 1
ATOM 1875 O O . VAL A 1 229 ? -56.585 54.163 76.036 1.00 62.88 229 VAL A O 1
ATOM 1878 N N . ARG A 1 230 ? -55.714 52.981 74.343 1.00 58.97 230 ARG A N 1
ATOM 1879 C CA . ARG A 1 230 ? -55.739 54.077 73.358 1.00 58.97 230 ARG A CA 1
ATOM 1880 C C . ARG A 1 230 ? -57.163 54.564 73.071 1.00 58.97 230 ARG A C 1
ATOM 1882 O O . ARG A 1 230 ? -57.393 55.774 73.045 1.00 58.97 230 ARG A O 1
ATOM 1889 N N . ASN A 1 231 ? -58.126 53.650 72.933 1.00 57.25 231 ASN A N 1
ATOM 1890 C CA . ASN A 1 231 ? -59.539 54.006 72.773 1.00 57.25 231 ASN A CA 1
ATOM 1891 C C . ASN A 1 231 ? -60.121 54.681 74.028 1.00 57.25 231 ASN A C 1
ATOM 1893 O O . ASN A 1 231 ? -60.946 55.587 73.899 1.00 57.25 231 ASN A O 1
ATOM 1897 N N . ARG A 1 232 ? -59.640 54.341 75.236 1.00 56.22 232 ARG A N 1
ATOM 1898 C CA . ARG A 1 232 ? -59.994 55.076 76.465 1.00 56.22 232 ARG A CA 1
ATOM 1899 C C . ARG A 1 232 ? -59.441 56.504 76.501 1.00 56.22 232 ARG A C 1
ATOM 1901 O O . ARG A 1 232 ? -60.147 57.409 76.941 1.00 56.22 232 ARG A O 1
ATOM 1908 N N . HIS A 1 233 ? -58.231 56.747 75.998 1.00 53.25 233 HIS A N 1
ATOM 1909 C CA . HIS A 1 233 ? -57.650 58.097 75.986 1.00 53.25 233 HIS A CA 1
ATOM 1910 C C . HIS A 1 233 ? -58.260 59.034 74.929 1.00 53.25 233 HIS A C 1
ATOM 1912 O O . HIS A 1 233 ? -58.347 60.240 75.169 1.00 53.25 233 HIS A O 1
ATOM 1918 N N . HIS A 1 234 ? -58.763 58.509 73.807 1.00 51.06 234 HIS A N 1
ATOM 1919 C CA . HIS A 1 234 ? -59.472 59.321 72.806 1.00 51.06 234 HIS A CA 1
ATOM 1920 C C . HIS A 1 234 ? -60.864 59.808 73.256 1.00 51.06 234 HIS A C 1
ATOM 1922 O O . HIS A 1 234 ? -61.369 60.789 72.706 1.00 51.06 234 HIS A O 1
ATOM 1928 N N . TYR A 1 235 ? -61.463 59.197 74.285 1.00 47.50 235 TYR A N 1
ATOM 1929 C CA . TYR A 1 235 ? -62.703 59.695 74.894 1.00 47.50 235 TYR A CA 1
ATOM 1930 C C . TYR A 1 235 ? -62.471 60.831 75.908 1.00 47.50 235 TYR A C 1
ATOM 1932 O O . TYR A 1 235 ? -63.339 61.686 76.067 1.00 47.50 235 TYR A O 1
ATOM 1940 N N . GLN A 1 236 ? -61.302 60.899 76.560 1.00 51.97 236 GLN A N 1
ATOM 1941 C CA . GLN A 1 236 ? -60.999 61.956 77.541 1.00 51.97 236 GLN A CA 1
ATOM 1942 C C . GLN A 1 236 ? -60.430 63.242 76.917 1.00 51.97 236 GLN A C 1
ATOM 1944 O O . GLN A 1 236 ? -60.673 64.329 77.440 1.00 51.97 236 GLN A O 1
ATOM 1949 N N . SER A 1 237 ? -59.725 63.170 75.783 1.00 50.44 237 SER A N 1
ATOM 1950 C CA . SER A 1 237 ? -59.146 64.365 75.140 1.00 50.44 237 SER A CA 1
ATOM 1951 C C . SER A 1 237 ? -60.164 65.229 74.379 1.00 50.44 237 SER A C 1
ATOM 1953 O O . SER A 1 237 ? -59.909 66.413 74.162 1.00 50.44 237 SER A O 1
ATOM 1955 N N . ASN A 1 238 ? -61.347 64.691 74.059 1.00 44.72 238 ASN A N 1
ATOM 1956 C CA . ASN A 1 238 ? -62.458 65.443 73.460 1.00 44.72 238 ASN A CA 1
ATOM 1957 C C . ASN A 1 238 ? -63.363 66.162 74.482 1.00 44.72 238 ASN A C 1
ATOM 1959 O O . ASN A 1 238 ? -64.252 66.907 74.077 1.00 44.72 238 ASN A O 1
ATOM 1963 N N . PHE A 1 239 ? -63.129 65.998 75.791 1.00 49.03 239 PHE A N 1
ATOM 1964 C CA . PHE A 1 239 ? -63.925 66.656 76.839 1.00 49.03 239 PHE A CA 1
ATOM 1965 C C . PHE A 1 239 ? -63.268 67.932 77.414 1.00 49.03 239 PHE A C 1
ATOM 1967 O O . PHE A 1 239 ? -63.938 68.726 78.062 1.00 49.03 239 PHE A O 1
ATOM 1974 N N . SER A 1 240 ? -61.978 68.187 77.143 1.00 47.62 240 SER A N 1
ATOM 1975 C CA . SER A 1 240 ? -61.201 69.286 77.765 1.00 47.62 240 SER A CA 1
ATOM 1976 C C . SER A 1 240 ? -61.012 70.536 76.877 1.00 47.62 240 SER A C 1
ATOM 1978 O O . SER A 1 240 ? -60.196 71.411 77.157 1.00 47.62 240 SER A O 1
ATOM 1980 N N . LYS A 1 241 ? -61.767 70.656 75.777 1.00 48.72 241 LYS A N 1
ATOM 1981 C CA . LYS A 1 241 ? -61.787 71.859 74.920 1.00 48.72 241 LYS A CA 1
ATOM 1982 C C . LYS A 1 241 ? -63.213 72.255 74.542 1.00 48.72 241 LYS A C 1
ATOM 1984 O O . LYS A 1 241 ? -63.580 72.224 73.375 1.00 48.72 241 LYS A O 1
ATOM 1989 N N . LYS A 1 242 ? -64.017 72.638 75.534 1.00 44.06 242 LYS A N 1
ATOM 1990 C CA . LYS A 1 242 ? -65.217 73.476 75.366 1.00 44.06 242 LYS A CA 1
ATOM 1991 C C . LYS A 1 242 ? -65.566 74.108 76.715 1.00 44.06 242 LYS A C 1
ATOM 1993 O O . LYS A 1 242 ? -65.918 73.390 77.639 1.00 44.06 242 LYS A O 1
ATOM 1998 N N . GLY A 1 243 ? -65.493 75.437 76.800 1.00 43.62 243 GLY A N 1
ATOM 1999 C CA . GLY A 1 243 ? -66.195 76.198 77.840 1.00 43.62 243 GLY A CA 1
ATOM 2000 C C . GLY A 1 243 ? -65.341 77.141 78.684 1.00 43.62 243 GLY A C 1
ATOM 2001 O O . GLY A 1 243 ? -65.230 76.952 79.887 1.00 43.62 243 GLY A O 1
ATOM 2002 N N . SER A 1 244 ? -64.790 78.192 78.076 1.00 38.91 244 SER A N 1
ATOM 2003 C CA . SER A 1 244 ? -64.560 79.464 78.772 1.00 38.91 244 SER A CA 1
ATOM 2004 C C . SER A 1 244 ? -65.887 80.234 78.863 1.00 38.91 244 SER A C 1
ATOM 2006 O O . SER A 1 244 ? -66.606 80.324 77.867 1.00 38.91 244 SER A O 1
ATOM 2008 N N . LEU A 1 245 ? -66.189 80.748 80.062 1.00 43.88 245 LEU A N 1
ATOM 2009 C CA . LEU A 1 245 ? -67.397 81.485 80.468 1.00 43.88 245 LEU A CA 1
ATOM 2010 C C . LEU A 1 245 ? -67.735 82.716 79.607 1.00 43.88 245 LEU A C 1
ATOM 2012 O O . LEU A 1 245 ? -66.853 83.321 78.996 1.00 43.88 245 LEU A O 1
ATOM 2016 N N . PRO A 1 246 ? -69.001 83.163 79.686 1.00 45.41 246 PRO A N 1
ATOM 2017 C CA . PRO A 1 246 ? -69.261 84.508 80.217 1.00 45.41 246 PRO A CA 1
ATOM 2018 C C . PRO A 1 246 ? -70.336 84.536 81.343 1.00 45.41 246 PRO A C 1
ATOM 2020 O O . PRO A 1 246 ? -70.906 83.491 81.656 1.00 45.41 246 PRO A O 1
ATOM 2023 N N . PRO A 1 247 ? -70.554 85.692 82.014 1.00 47.25 247 PRO A N 1
ATOM 2024 C CA . PRO A 1 247 ? -70.849 85.739 83.453 1.00 47.25 247 PRO A CA 1
ATOM 2025 C C . PRO A 1 247 ? -72.192 86.409 83.860 1.00 47.25 247 PRO A C 1
ATOM 2027 O O . PRO A 1 247 ? -72.922 86.912 83.016 1.00 47.25 247 PRO A O 1
ATOM 2030 N N . VAL A 1 248 ? -72.403 86.484 85.189 1.00 41.22 248 VAL A N 1
ATOM 2031 C CA . VAL A 1 248 ? -73.261 87.401 85.993 1.00 41.22 248 VAL A CA 1
ATOM 2032 C C . VAL A 1 248 ? -74.794 87.243 85.928 1.00 41.22 248 VAL A C 1
ATOM 2034 O O . VAL A 1 248 ? -75.428 87.530 84.921 1.00 41.22 248 VAL A O 1
ATOM 2037 N N . SER A 1 249 ? -75.422 86.941 87.072 1.00 40.28 249 SER A N 1
ATOM 2038 C CA . SER A 1 249 ? -76.256 87.894 87.845 1.00 40.28 249 SER A CA 1
ATOM 2039 C C . SER A 1 249 ? -76.958 87.214 89.026 1.00 40.28 249 SER A C 1
ATOM 2041 O O . SER A 1 249 ? -77.475 86.105 88.913 1.00 40.28 249 SER A O 1
ATOM 2043 N N . ASP A 1 250 ? -76.938 87.910 90.162 1.00 44.28 250 ASP A N 1
ATOM 2044 C CA . ASP A 1 250 ? -77.681 87.610 91.384 1.00 44.28 250 ASP A CA 1
ATOM 2045 C C . ASP A 1 250 ? -79.182 87.830 91.182 1.00 44.28 250 ASP A C 1
ATOM 2047 O O . ASP A 1 250 ? -79.554 88.849 90.601 1.00 44.28 250 ASP A O 1
ATOM 2051 N N . GLN A 1 251 ? -80.026 86.954 91.747 1.00 40.16 251 GLN A N 1
ATOM 2052 C CA . GLN A 1 251 ? -81.274 87.347 92.419 1.00 40.16 251 GLN A CA 1
ATOM 2053 C C . GLN A 1 251 ? -82.020 86.168 93.086 1.00 40.16 251 GLN A C 1
ATOM 2055 O O . GLN A 1 251 ? -82.443 85.234 92.414 1.00 40.16 251 GLN A O 1
ATOM 2060 N N . TRP A 1 252 ? -82.256 86.340 94.400 1.00 37.62 252 TRP A N 1
ATOM 2061 C CA . TRP A 1 252 ? -83.396 85.870 95.221 1.00 37.62 252 TRP A CA 1
ATOM 2062 C C . TRP A 1 252 ? -83.491 84.368 95.593 1.00 37.62 252 TRP A C 1
ATOM 2064 O O . TRP A 1 252 ? -83.603 83.499 94.742 1.00 37.62 252 TRP A O 1
ATOM 2074 N N . LEU A 1 253 ? -83.311 84.028 96.881 1.00 41.25 253 LEU A N 1
ATOM 2075 C CA . LEU A 1 253 ? -84.308 83.897 97.979 1.00 41.25 253 LEU A CA 1
ATOM 2076 C C . LEU A 1 253 ? -84.839 82.466 98.162 1.00 41.25 253 LEU A C 1
ATOM 2078 O O . LEU A 1 253 ? -85.769 82.055 97.472 1.00 41.25 253 LEU A O 1
ATOM 2082 N N . GLN A 1 254 ? -84.322 81.778 99.183 1.00 36.50 254 GLN A N 1
ATOM 2083 C CA . GLN A 1 254 ? -85.056 81.412 100.405 1.00 36.50 254 GLN A CA 1
ATOM 2084 C C . GLN A 1 254 ? -84.074 80.984 101.497 1.00 36.50 254 GLN A C 1
ATOM 2086 O O . GLN A 1 254 ? -83.038 80.379 101.144 1.00 36.50 254 GLN A O 1
#